Protein AF-A0A1S1BIK6-F1 (afdb_monomer_lite)

Sequence (259 aa):
MHFGFWTRMLGKGNDELWRLCLQRAFPYARSRSEVGAAVEGIRNFRNRVAHHDSILDTDVPFECDRIFAVANYVDPAFEHFLKAVDRVESLYNRRPTEPADTLLVPGKKEWELYKKTSVYVCKSGRTFRPVRHLAFYVDRKIQTEIPAVKYRQDNITWNLNEARLLRKEAKDRNRPELRKIAQAIEELSQNGWCDGSGVEGRYQAFVLTSKDETQPLGAHRTLPSEIENTASGKGSGWVTKQRYLYLERLMQQGAAYLA

Radius of gyration: 19.69 Å; chains: 1; bounding box: 50×45×54 Å

Secondary structure (DSSP, 8-state):
--HHHHHHHTSTT-HHHHHHTGGGT-TT-S-HHHHHHHHHHHHHHHHHHHTT---TTS-HHHHHHHHHHHHHHH-HHHHHHHHHH--HHHHHTT-SSPPP-EEEEE-HHHHHHHHHHSEEEEETT-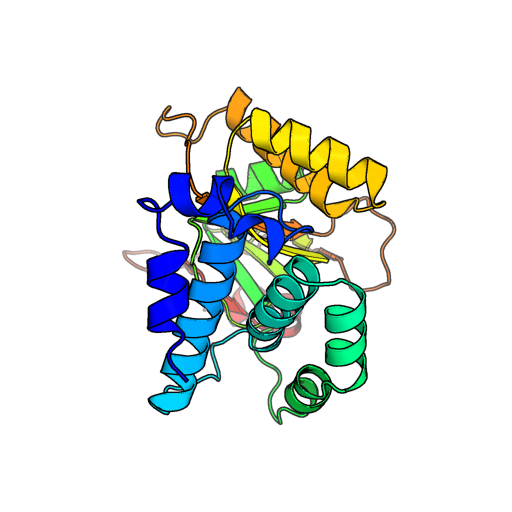-----SEEEEEETTEE-SEEEBEEEEEEEEE-SHHHHHHHHHHHHHTT-HHHHHHHHHHHHHHHH--TTS-TT-SEEEEEEE--TTS--STTSEEE-SS-EE----STT--S-SS-EEE-HHHHHHHGGGGT-

Structure (mmCIF, N/CA/C/O backbone):
data_AF-A0A1S1BIK6-F1
#
_entry.id   AF-A0A1S1BIK6-F1
#
loop_
_atom_site.group_PDB
_atom_site.id
_atom_site.type_symbol
_atom_site.label_atom_id
_atom_site.label_alt_id
_atom_site.label_comp_id
_atom_site.label_asym_id
_atom_site.label_entity_id
_atom_site.label_seq_id
_atom_site.pdbx_PDB_ins_code
_atom_site.Cartn_x
_atom_site.Cartn_y
_atom_site.Cartn_z
_atom_site.occupancy
_atom_site.B_iso_or_equiv
_atom_site.auth_seq_id
_atom_site.auth_comp_id
_atom_site.auth_asym_id
_atom_site.auth_atom_id
_atom_site.pdbx_PDB_model_num
ATOM 1 N N . MET A 1 1 ? 21.191 -19.371 -7.386 1.00 48.09 1 MET A N 1
ATOM 2 C CA . MET A 1 1 ? 21.474 -18.279 -8.343 1.00 48.09 1 MET A CA 1
ATOM 3 C C . MET A 1 1 ? 21.571 -16.954 -7.599 1.00 48.09 1 MET A C 1
ATOM 5 O O . MET A 1 1 ? 20.782 -16.711 -6.691 1.00 48.09 1 MET A O 1
ATOM 9 N N . HIS A 1 2 ? 22.588 -16.152 -7.909 1.00 64.38 2 HIS A N 1
ATOM 10 C CA . HIS A 1 2 ? 23.073 -15.060 -7.062 1.00 64.38 2 HIS A CA 1
ATOM 11 C C . HIS A 1 2 ? 22.260 -13.764 -7.267 1.00 64.38 2 HIS A C 1
ATOM 13 O O . HIS A 1 2 ? 22.740 -12.819 -7.881 1.00 64.38 2 HIS A O 1
ATOM 19 N N . PHE A 1 3 ? 21.036 -13.663 -6.729 1.00 72.56 3 PHE A N 1
ATOM 20 C CA . PHE A 1 3 ? 20.311 -12.373 -6.697 1.00 72.56 3 PHE A CA 1
ATOM 21 C C . PHE A 1 3 ? 21.155 -11.250 -6.062 1.00 72.56 3 PHE A C 1
ATOM 23 O O . PHE A 1 3 ? 21.042 -10.096 -6.456 1.00 72.56 3 PHE A O 1
ATOM 30 N N . GLY A 1 4 ? 22.081 -11.598 -5.159 1.00 77.31 4 GLY A N 1
ATOM 31 C CA . GLY A 1 4 ? 23.058 -10.667 -4.587 1.00 77.31 4 GLY A CA 1
ATOM 32 C C . GLY A 1 4 ? 24.058 -10.051 -5.581 1.00 77.31 4 GLY A C 1
ATOM 33 O O . GLY A 1 4 ? 24.715 -9.074 -5.234 1.00 77.31 4 GLY A O 1
ATOM 34 N N . PHE A 1 5 ? 24.211 -10.612 -6.787 1.00 85.12 5 PHE A N 1
ATOM 35 C CA . PHE A 1 5 ? 24.946 -9.970 -7.883 1.00 85.12 5 PHE A CA 1
ATOM 36 C C . PHE A 1 5 ? 24.112 -8.832 -8.480 1.00 85.12 5 PHE A C 1
ATOM 38 O O . PHE A 1 5 ? 24.560 -7.688 -8.513 1.00 85.12 5 PHE A O 1
ATOM 45 N N . TRP A 1 6 ? 22.868 -9.133 -8.863 1.00 84.12 6 TRP A N 1
ATOM 46 C CA . TRP A 1 6 ? 21.956 -8.172 -9.482 1.00 84.12 6 TRP A CA 1
ATOM 47 C C . TRP A 1 6 ? 21.604 -7.007 -8.559 1.00 84.12 6 TRP A C 1
ATOM 49 O O . TRP A 1 6 ? 21.594 -5.866 -9.008 1.00 84.12 6 TRP A O 1
ATOM 59 N N . THR A 1 7 ? 21.396 -7.251 -7.261 1.00 85.56 7 THR A N 1
ATOM 60 C CA . THR A 1 7 ? 21.127 -6.162 -6.305 1.00 85.56 7 THR A CA 1
ATOM 61 C C . THR A 1 7 ? 22.317 -5.223 -6.142 1.00 85.56 7 THR A C 1
ATOM 63 O O . THR A 1 7 ? 22.131 -4.013 -6.026 1.00 85.56 7 THR A O 1
ATOM 66 N N . ARG A 1 8 ? 23.549 -5.748 -6.198 1.00 86.50 8 ARG A N 1
ATOM 67 C CA . ARG A 1 8 ? 24.768 -4.928 -6.205 1.00 86.50 8 ARG A CA 1
ATOM 68 C C . ARG A 1 8 ? 24.885 -4.130 -7.497 1.00 86.50 8 ARG A C 1
ATOM 70 O O . ARG A 1 8 ? 25.093 -2.923 -7.443 1.00 86.50 8 ARG A O 1
ATOM 77 N N . MET A 1 9 ? 24.704 -4.786 -8.642 1.00 86.50 9 MET A N 1
ATOM 78 C CA . MET A 1 9 ? 24.799 -4.166 -9.965 1.00 86.50 9 MET A CA 1
ATOM 79 C C . MET A 1 9 ? 23.757 -3.053 -10.154 1.00 86.50 9 MET A C 1
ATOM 81 O O . MET A 1 9 ? 24.079 -2.000 -10.688 1.00 86.50 9 MET A O 1
ATOM 85 N N . LEU A 1 10 ? 22.543 -3.228 -9.631 1.00 88.12 10 LEU A N 1
ATOM 86 C CA . LEU A 1 10 ? 21.467 -2.231 -9.663 1.00 88.12 10 LEU A CA 1
ATOM 87 C C . LEU A 1 10 ? 21.502 -1.255 -8.473 1.00 88.12 10 LEU A C 1
ATOM 89 O O . LEU A 1 10 ? 20.557 -0.486 -8.284 1.00 88.12 10 LEU A O 1
ATOM 93 N N . GLY A 1 11 ? 22.560 -1.270 -7.660 1.00 84.12 11 GLY A N 1
ATOM 94 C CA . GLY A 1 11 ? 22.733 -0.385 -6.509 1.00 84.12 11 GLY A CA 1
ATOM 95 C C . GLY A 1 11 ? 22.947 1.087 -6.886 1.00 84.12 11 GLY A C 1
ATOM 96 O O . GLY A 1 11 ? 23.215 1.424 -8.036 1.00 84.12 11 GLY A O 1
ATOM 97 N N . LYS A 1 12 ? 22.845 1.984 -5.893 1.00 78.00 12 LYS A N 1
ATOM 98 C CA . LYS A 1 12 ? 22.918 3.449 -6.083 1.00 78.00 12 LYS A CA 1
ATOM 99 C C . LYS A 1 12 ? 24.208 3.951 -6.751 1.00 78.00 12 LYS A C 1
ATOM 101 O O . LYS A 1 12 ? 24.168 4.990 -7.385 1.00 78.00 12 LYS A O 1
ATOM 106 N N . GLY A 1 13 ? 25.322 3.228 -6.627 1.00 80.56 13 GLY A N 1
ATOM 107 C CA . GLY A 1 13 ? 26.615 3.629 -7.201 1.00 80.56 13 GLY A CA 1
ATOM 108 C C . GLY A 1 13 ? 26.799 3.312 -8.688 1.00 80.56 13 GLY A C 1
ATOM 109 O O . GLY A 1 13 ? 27.813 3.689 -9.256 1.00 80.56 13 GLY A O 1
ATOM 110 N N . ASN A 1 14 ? 25.843 2.629 -9.324 1.00 87.06 14 ASN A N 1
ATOM 111 C CA . ASN A 1 14 ? 25.986 2.115 -10.689 1.00 87.06 14 ASN A CA 1
ATOM 112 C C . ASN A 1 14 ? 25.096 2.855 -11.702 1.00 87.06 14 ASN A C 1
ATOM 114 O O . ASN A 1 14 ? 24.642 2.268 -12.685 1.00 87.06 14 ASN A O 1
ATOM 118 N N . ASP A 1 15 ? 24.824 4.144 -11.474 1.00 86.25 15 ASP A N 1
ATOM 119 C CA . ASP A 1 15 ? 24.037 4.973 -12.401 1.00 86.25 15 ASP A CA 1
ATOM 120 C C . ASP A 1 15 ? 24.726 5.116 -13.769 1.00 86.25 15 ASP A C 1
ATOM 122 O O . ASP A 1 15 ? 24.066 5.125 -14.809 1.00 86.25 15 ASP A O 1
ATOM 126 N N . GLU A 1 16 ? 26.061 5.151 -13.791 1.00 89.62 16 GLU A N 1
ATOM 127 C CA . GLU A 1 16 ? 26.826 5.151 -15.037 1.00 89.62 16 GLU A CA 1
ATOM 128 C C . GLU A 1 16 ? 26.628 3.846 -15.817 1.00 89.62 16 GLU A C 1
ATOM 130 O O . GLU A 1 16 ? 26.281 3.879 -16.996 1.00 89.62 16 GLU A O 1
ATOM 135 N N . LEU A 1 17 ? 26.753 2.697 -15.146 1.00 89.56 17 LEU A N 1
ATOM 136 C CA . LEU A 1 17 ? 26.530 1.384 -15.753 1.00 89.56 17 LEU A CA 1
ATOM 137 C C . LEU A 1 17 ? 25.087 1.238 -16.264 1.00 89.56 17 LEU A C 1
ATOM 139 O O . LEU A 1 17 ? 24.854 0.669 -17.333 1.00 89.56 17 LEU A O 1
ATOM 143 N N . TRP A 1 18 ? 24.117 1.811 -15.541 1.00 91.62 18 TRP A N 1
ATOM 144 C CA . TRP A 1 18 ? 22.734 1.902 -16.000 1.00 91.62 18 TRP A CA 1
ATOM 145 C C . TRP A 1 18 ? 22.612 2.650 -17.323 1.00 91.62 18 TRP A C 1
ATOM 147 O O . TRP A 1 18 ? 22.064 2.104 -18.282 1.00 91.62 18 TRP A O 1
ATOM 157 N N . ARG A 1 19 ? 23.164 3.866 -17.389 1.00 88.94 19 ARG A N 1
ATOM 158 C CA . ARG A 1 19 ? 23.126 4.719 -18.582 1.00 88.94 19 ARG A CA 1
ATOM 159 C C . ARG A 1 19 ? 23.854 4.084 -19.770 1.00 88.94 19 ARG A C 1
ATOM 161 O O . ARG A 1 19 ? 23.384 4.193 -20.900 1.00 88.94 19 ARG A O 1
ATOM 168 N N . LEU A 1 20 ? 24.989 3.432 -19.526 1.00 91.81 20 LEU A N 1
ATOM 169 C CA . LEU A 1 20 ? 25.821 2.861 -20.584 1.00 91.81 20 LEU A CA 1
ATOM 170 C C . LEU A 1 20 ? 25.218 1.586 -21.182 1.00 91.81 20 LEU A C 1
ATOM 172 O O . LEU A 1 20 ? 25.204 1.441 -22.406 1.00 91.81 20 LEU A O 1
ATOM 176 N N . CYS A 1 21 ? 24.718 0.662 -20.353 1.00 90.81 21 CYS A N 1
ATOM 177 C CA . CYS A 1 21 ? 24.276 -0.640 -20.855 1.00 90.81 21 CYS A CA 1
ATOM 178 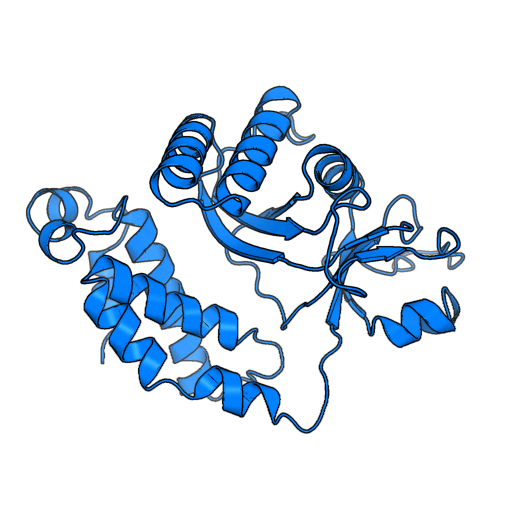C C . CYS A 1 21 ? 23.079 -1.270 -20.135 1.00 90.81 21 CYS A C 1
ATOM 180 O O . CYS A 1 21 ? 22.254 -1.862 -20.829 1.00 90.81 21 CYS A O 1
ATOM 182 N N . LEU A 1 22 ? 22.918 -1.156 -18.807 1.00 90.00 22 LEU A N 1
ATOM 183 C CA . LEU A 1 22 ? 21.869 -1.941 -18.122 1.00 90.00 22 LEU A CA 1
ATOM 184 C C . LEU A 1 22 ? 20.457 -1.511 -18.498 1.00 90.00 22 LEU A C 1
ATOM 186 O O . LEU A 1 22 ? 19.576 -2.362 -18.546 1.00 90.00 22 LEU A O 1
ATOM 190 N N . GLN A 1 23 ? 20.236 -0.235 -18.827 1.00 92.69 23 GLN A N 1
ATOM 191 C CA . GLN A 1 23 ? 18.927 0.217 -19.305 1.00 92.69 23 GLN A CA 1
ATOM 192 C C . GLN A 1 23 ? 18.458 -0.547 -20.556 1.00 92.69 23 GLN A C 1
ATOM 194 O O . GLN A 1 23 ? 17.261 -0.693 -20.768 1.00 92.69 23 GLN A O 1
ATOM 199 N N . ARG A 1 24 ? 19.385 -1.094 -21.362 1.00 93.25 24 ARG A N 1
ATOM 200 C CA . ARG A 1 24 ? 19.051 -1.910 -22.543 1.00 93.25 24 ARG A CA 1
ATOM 201 C C . ARG A 1 24 ? 18.504 -3.288 -22.174 1.00 93.25 24 ARG A C 1
ATOM 203 O O . ARG A 1 24 ? 17.776 -3.866 -22.966 1.00 93.25 24 ARG A O 1
ATOM 210 N N . ALA A 1 25 ? 18.860 -3.806 -20.998 1.00 92.00 25 ALA A N 1
ATOM 211 C CA . ALA A 1 25 ? 18.316 -5.057 -20.470 1.00 92.00 25 ALA A CA 1
ATOM 212 C C . ALA A 1 25 ? 16.950 -4.859 -19.790 1.00 92.00 25 ALA A C 1
ATOM 214 O O . ALA A 1 25 ? 16.231 -5.831 -19.582 1.00 92.00 25 ALA A O 1
ATOM 215 N N . PHE A 1 26 ? 16.598 -3.613 -19.453 1.00 94.31 26 PHE A N 1
ATOM 216 C CA . PHE A 1 26 ? 15.330 -3.249 -18.824 1.00 94.31 26 PHE A CA 1
ATOM 217 C C . PHE A 1 26 ? 14.637 -2.096 -19.575 1.00 94.31 26 PHE A C 1
ATOM 219 O O . PHE A 1 26 ? 14.393 -1.041 -18.980 1.00 94.31 26 PHE A O 1
ATOM 226 N N . PRO A 1 27 ? 14.343 -2.252 -20.881 1.00 93.25 27 PRO A N 1
ATOM 227 C CA . PRO A 1 27 ? 13.859 -1.157 -21.722 1.00 93.25 27 PRO A CA 1
ATOM 228 C C . PRO A 1 27 ? 12.486 -0.613 -21.298 1.00 93.25 27 PRO A C 1
ATOM 230 O O . PRO A 1 27 ? 12.130 0.502 -21.676 1.00 93.25 27 PRO A O 1
ATOM 233 N N . TYR A 1 28 ? 11.728 -1.369 -20.500 1.00 91.69 28 TYR A N 1
ATOM 234 C CA . TYR A 1 28 ? 10.399 -0.980 -20.024 1.00 91.69 28 TYR A CA 1
ATOM 235 C C . TYR A 1 28 ? 10.395 -0.423 -18.592 1.00 91.69 28 TYR A C 1
ATOM 237 O O . TYR A 1 28 ? 9.342 -0.009 -18.103 1.00 91.69 28 TYR A O 1
ATOM 245 N N . ALA A 1 29 ? 11.549 -0.382 -17.916 1.00 90.31 29 ALA A N 1
ATOM 246 C CA . ALA A 1 29 ? 11.682 0.255 -16.609 1.00 90.31 29 ALA A CA 1
ATOM 247 C C . ALA A 1 29 ? 11.856 1.775 -16.731 1.00 90.31 29 ALA A C 1
ATOM 249 O O . ALA A 1 29 ? 12.542 2.273 -17.623 1.00 90.31 29 ALA A O 1
ATOM 250 N N . ARG A 1 30 ? 11.315 2.530 -15.769 1.00 85.00 30 ARG A N 1
ATOM 251 C CA . ARG A 1 30 ? 11.452 3.996 -15.722 1.00 85.00 30 ARG A CA 1
ATOM 252 C C . ARG A 1 30 ? 12.814 4.425 -15.184 1.00 85.00 30 ARG A C 1
ATOM 254 O O . ARG A 1 30 ? 13.312 5.492 -15.530 1.00 85.00 30 ARG A O 1
ATOM 261 N N . SER A 1 31 ? 13.409 3.629 -14.293 1.00 86.31 31 SER A N 1
ATOM 262 C CA . SER A 1 31 ? 14.702 3.952 -13.678 1.00 86.31 31 SER A CA 1
ATOM 263 C C . SER A 1 31 ? 15.415 2.733 -13.094 1.00 86.31 31 SER A C 1
ATOM 265 O O . SER A 1 31 ? 14.780 1.759 -12.688 1.00 86.31 31 SER A O 1
ATOM 267 N N . ARG A 1 32 ? 16.739 2.840 -12.902 1.00 90.75 32 ARG A N 1
ATOM 268 C CA . ARG A 1 32 ? 17.527 1.844 -12.153 1.00 90.75 32 ARG A CA 1
ATOM 269 C C . ARG A 1 32 ? 16.946 1.577 -10.768 1.00 90.75 32 ARG A C 1
ATOM 271 O O . ARG A 1 32 ? 16.899 0.436 -10.322 1.00 90.75 32 ARG A O 1
ATOM 278 N N . SER A 1 33 ? 16.540 2.634 -10.062 1.00 85.19 33 SER A N 1
ATOM 279 C CA . SER A 1 33 ? 16.065 2.515 -8.682 1.00 85.19 33 SER A CA 1
ATOM 280 C C . SER A 1 33 ? 14.771 1.710 -8.575 1.00 85.19 33 SER A C 1
ATOM 282 O O . SER A 1 33 ? 14.543 1.093 -7.537 1.00 85.19 33 SER A O 1
ATOM 284 N N . GLU A 1 34 ? 13.935 1.731 -9.611 1.00 86.56 34 GLU A N 1
ATOM 285 C CA . GLU A 1 34 ? 12.712 0.932 -9.693 1.00 86.56 34 GLU A CA 1
ATOM 286 C C . GLU A 1 34 ? 13.045 -0.557 -9.842 1.00 86.56 34 GLU A C 1
ATOM 288 O O . GLU A 1 34 ? 12.615 -1.364 -9.015 1.00 86.56 34 GLU A O 1
ATOM 293 N N . VAL A 1 35 ? 13.902 -0.906 -10.809 1.00 91.56 35 VAL A N 1
ATOM 294 C CA . VAL A 1 35 ? 14.362 -2.291 -11.008 1.00 91.56 35 VAL A CA 1
ATOM 295 C C . VAL A 1 35 ? 15.093 -2.802 -9.768 1.00 91.56 35 VAL A C 1
ATOM 297 O O . VAL A 1 35 ? 14.792 -3.879 -9.260 1.00 91.56 35 VAL A O 1
ATOM 300 N N . GLY A 1 36 ? 16.022 -2.007 -9.231 1.00 90.50 36 GLY A N 1
ATOM 301 C CA . GLY A 1 36 ? 16.817 -2.369 -8.061 1.00 90.50 36 GLY A CA 1
ATOM 302 C C . GLY A 1 36 ? 15.961 -2.673 -6.834 1.00 90.50 36 GLY A C 1
ATOM 303 O O . GLY A 1 36 ? 16.225 -3.651 -6.141 1.00 90.50 36 GLY A O 1
ATOM 304 N N . ALA A 1 37 ? 14.904 -1.896 -6.587 1.00 87.81 37 ALA A N 1
ATOM 305 C CA . ALA A 1 37 ? 14.002 -2.144 -5.465 1.00 87.81 37 ALA A CA 1
ATOM 306 C C . ALA A 1 37 ? 13.139 -3.400 -5.647 1.00 87.81 37 ALA A C 1
ATOM 308 O O . ALA A 1 37 ? 12.916 -4.133 -4.681 1.00 87.81 37 ALA A O 1
ATOM 309 N N . ALA A 1 38 ? 12.682 -3.675 -6.872 1.00 90.44 38 ALA A N 1
ATOM 310 C CA . ALA A 1 38 ? 11.943 -4.898 -7.167 1.00 90.44 38 ALA A CA 1
ATOM 311 C C . ALA A 1 38 ? 12.835 -6.138 -6.979 1.00 90.44 38 ALA A C 1
ATOM 313 O O . ALA A 1 38 ? 12.468 -7.053 -6.242 1.00 90.44 38 ALA A O 1
ATOM 314 N N . VAL A 1 39 ? 14.049 -6.124 -7.543 1.00 92.38 39 VAL A N 1
ATOM 315 C CA . VAL A 1 39 ? 15.035 -7.212 -7.412 1.00 92.38 39 VAL A CA 1
ATOM 316 C C . VAL A 1 39 ? 15.462 -7.423 -5.956 1.00 92.38 39 VAL A C 1
ATOM 318 O O . VAL A 1 39 ? 15.601 -8.562 -5.512 1.00 92.38 39 VAL A O 1
ATOM 321 N N . GLU A 1 40 ? 15.634 -6.350 -5.186 1.00 90.00 40 GLU A N 1
ATOM 322 C CA . GLU A 1 40 ? 15.942 -6.429 -3.755 1.00 90.00 40 GLU A CA 1
ATOM 323 C C . GLU A 1 40 ? 14.785 -7.045 -2.948 1.00 90.00 40 GLU A C 1
ATOM 325 O O . GLU A 1 40 ? 15.021 -7.885 -2.077 1.00 90.00 40 GLU A O 1
ATOM 330 N N . GLY A 1 41 ? 13.534 -6.706 -3.280 1.00 88.88 41 GLY A N 1
ATOM 331 C CA . GLY A 1 41 ? 12.348 -7.368 -2.727 1.00 88.88 41 GLY A CA 1
ATOM 332 C C . GLY A 1 41 ? 12.342 -8.873 -2.995 1.00 88.88 41 GLY A C 1
ATOM 333 O O . GLY A 1 41 ? 12.256 -9.664 -2.057 1.00 88.88 41 GLY A O 1
ATOM 334 N N . ILE A 1 42 ? 12.559 -9.269 -4.255 1.00 92.19 42 ILE A N 1
ATOM 335 C CA . ILE A 1 42 ? 12.650 -10.681 -4.661 1.00 92.19 42 ILE A CA 1
ATOM 336 C C . ILE A 1 42 ? 13.772 -11.395 -3.902 1.00 92.19 42 ILE A C 1
ATOM 338 O O . ILE A 1 42 ? 13.573 -12.506 -3.409 1.00 92.19 42 ILE A O 1
ATOM 342 N N . ARG A 1 43 ? 14.947 -10.764 -3.758 1.00 91.62 43 ARG A N 1
ATOM 343 C CA . ARG A 1 43 ? 16.071 -11.320 -2.991 1.00 91.62 43 ARG A CA 1
ATOM 344 C C . ARG A 1 43 ? 15.667 -11.591 -1.541 1.00 91.62 43 ARG A C 1
ATOM 346 O O . ARG A 1 43 ? 15.961 -12.671 -1.031 1.00 91.62 43 ARG A O 1
ATOM 353 N N . ASN A 1 44 ? 15.013 -10.633 -0.887 1.00 89.38 44 ASN A N 1
ATOM 354 C CA . ASN A 1 44 ? 14.578 -10.766 0.502 1.00 89.38 44 ASN A CA 1
ATOM 355 C C . ASN A 1 44 ? 13.513 -11.857 0.657 1.00 89.38 44 ASN A C 1
ATOM 357 O O . ASN A 1 44 ? 13.645 -12.709 1.535 1.00 89.38 44 ASN A O 1
ATOM 361 N N . PHE A 1 45 ? 12.517 -11.899 -0.231 1.00 90.69 45 PHE A N 1
ATOM 362 C CA . PHE A 1 45 ? 11.494 -12.943 -0.224 1.00 90.69 45 PHE A CA 1
ATOM 363 C C . PHE A 1 45 ? 12.094 -14.339 -0.445 1.00 90.69 45 PHE A C 1
ATOM 365 O O . PHE A 1 45 ? 11.888 -15.241 0.367 1.00 90.69 45 PHE A O 1
ATOM 372 N N . ARG A 1 46 ? 12.930 -14.504 -1.478 1.00 91.69 46 ARG A N 1
ATOM 373 C CA . ARG A 1 46 ? 13.642 -15.760 -1.755 1.00 91.69 46 ARG A CA 1
ATOM 374 C C . ARG A 1 46 ? 14.500 -16.197 -0.575 1.00 91.69 46 ARG A C 1
ATOM 376 O O . ARG A 1 46 ? 14.567 -17.389 -0.291 1.00 91.69 46 ARG A O 1
ATOM 383 N N . ASN A 1 47 ? 15.192 -15.267 0.084 1.00 90.56 47 ASN A N 1
ATOM 384 C CA . ASN A 1 47 ? 16.026 -15.592 1.237 1.00 90.56 47 ASN A CA 1
ATOM 385 C C . ASN A 1 47 ? 15.192 -16.128 2.400 1.00 90.56 47 ASN A C 1
ATOM 387 O O . ASN A 1 47 ? 15.580 -17.140 2.967 1.00 90.56 47 ASN A O 1
ATOM 391 N N . ARG A 1 48 ? 14.026 -15.540 2.689 1.00 90.19 48 ARG A N 1
ATOM 392 C CA . ARG A 1 48 ? 13.104 -16.078 3.704 1.00 90.19 48 ARG A CA 1
ATOM 393 C C . ARG A 1 48 ? 12.689 -17.514 3.393 1.00 90.19 48 ARG A C 1
ATOM 395 O O . ARG A 1 48 ? 12.762 -18.375 4.260 1.00 90.19 48 ARG A O 1
ATOM 402 N N . VAL A 1 49 ? 12.335 -17.793 2.135 1.00 89.50 49 VAL A N 1
ATOM 403 C CA . VAL A 1 49 ? 11.999 -19.158 1.689 1.00 89.50 49 VAL A CA 1
ATOM 404 C C . VAL A 1 49 ? 13.188 -20.110 1.868 1.00 89.50 49 VAL A C 1
ATOM 406 O O . VAL A 1 49 ? 13.020 -21.206 2.390 1.00 89.50 49 VAL A O 1
ATOM 409 N N . ALA A 1 50 ? 14.393 -19.688 1.473 1.00 87.75 50 ALA A N 1
ATOM 410 C CA . ALA A 1 50 ? 15.608 -20.497 1.584 1.00 87.75 50 ALA A CA 1
ATOM 411 C C . ALA A 1 50 ? 16.050 -20.744 3.037 1.00 87.75 50 ALA A C 1
ATOM 413 O O . ALA A 1 50 ? 16.659 -21.770 3.317 1.00 87.75 50 ALA A O 1
ATOM 414 N N . HIS A 1 51 ? 15.751 -19.818 3.948 1.00 89.81 51 HIS A N 1
ATOM 415 C CA . HIS A 1 51 ? 16.002 -19.968 5.382 1.00 89.81 51 HIS A CA 1
ATOM 416 C C . HIS A 1 51 ? 14.886 -20.728 6.115 1.00 89.81 51 HIS A C 1
ATOM 418 O O . HIS A 1 51 ? 14.978 -20.900 7.325 1.00 89.81 51 HIS A O 1
ATOM 424 N N . HIS A 1 52 ? 13.863 -21.214 5.399 1.00 85.62 52 HIS A N 1
ATOM 425 C CA . HIS A 1 52 ? 12.677 -21.852 5.980 1.00 85.62 52 HIS A CA 1
ATOM 426 C C . HIS A 1 52 ? 11.941 -20.962 6.997 1.00 85.62 52 HIS A C 1
ATOM 428 O O . HIS A 1 52 ? 11.285 -21.459 7.913 1.00 85.62 52 HIS A O 1
ATOM 434 N N . ASP A 1 53 ? 12.009 -19.641 6.816 1.00 85.75 53 ASP A N 1
ATOM 435 C CA . ASP A 1 53 ? 11.248 -18.702 7.632 1.00 85.75 53 ASP A CA 1
ATOM 436 C C . ASP A 1 53 ? 9.743 -18.879 7.396 1.00 85.75 53 ASP A C 1
ATOM 438 O O . ASP A 1 53 ? 9.286 -19.206 6.295 1.00 85.75 53 ASP A O 1
ATOM 442 N N . SER A 1 54 ? 8.938 -18.569 8.415 1.00 84.12 54 SER A N 1
ATOM 443 C CA . SER A 1 54 ? 7.482 -18.565 8.262 1.00 84.12 54 SER A CA 1
ATOM 444 C C . SER A 1 54 ? 7.035 -17.543 7.207 1.00 84.12 54 SER A C 1
ATOM 446 O O . SER A 1 54 ? 7.366 -16.353 7.273 1.00 84.12 54 SER A O 1
ATOM 448 N N . ILE A 1 55 ? 6.233 -18.012 6.246 1.00 85.12 55 ILE A N 1
ATOM 449 C CA . ILE A 1 55 ? 5.582 -17.205 5.198 1.00 85.12 55 ILE A CA 1
ATOM 450 C C . ILE A 1 55 ? 4.077 -17.017 5.441 1.00 85.12 55 ILE A C 1
ATOM 452 O O . ILE A 1 55 ? 3.358 -16.539 4.559 1.00 85.12 55 ILE A O 1
ATOM 456 N N . LEU A 1 56 ? 3.580 -17.409 6.618 1.00 81.25 56 LEU A N 1
ATOM 457 C CA . LEU A 1 56 ? 2.168 -17.241 6.978 1.00 81.25 56 LEU A CA 1
ATOM 458 C C . LEU A 1 56 ? 1.788 -15.760 7.026 1.00 81.25 56 LEU A C 1
ATOM 460 O O . LEU A 1 56 ? 0.742 -15.379 6.508 1.00 81.25 56 LEU A O 1
ATOM 464 N N . ASP A 1 57 ? 2.705 -14.935 7.532 1.00 79.00 57 ASP A N 1
ATOM 465 C CA . ASP A 1 57 ? 2.516 -13.494 7.692 1.00 79.00 57 ASP A CA 1
ATOM 466 C C . ASP A 1 57 ? 2.982 -12.665 6.484 1.00 79.00 57 ASP A C 1
ATOM 468 O O . ASP A 1 57 ? 3.102 -11.441 6.562 1.00 79.00 57 ASP A O 1
ATOM 472 N N . THR A 1 58 ? 3.262 -13.329 5.364 1.00 86.19 58 THR A N 1
ATOM 473 C CA . THR A 1 58 ? 3.697 -12.692 4.121 1.00 86.19 58 THR A CA 1
ATOM 474 C C . THR A 1 58 ? 2.554 -12.661 3.124 1.00 86.19 58 THR A C 1
ATOM 476 O O . THR A 1 58 ? 1.929 -13.687 2.836 1.00 86.19 58 THR A O 1
ATOM 479 N N . ASP A 1 59 ? 2.336 -11.491 2.542 1.00 88.06 59 ASP A N 1
ATOM 480 C CA . ASP A 1 59 ? 1.555 -11.327 1.322 1.00 88.06 59 ASP A CA 1
ATOM 481 C C . ASP A 1 59 ? 2.322 -11.910 0.121 1.00 88.06 59 ASP A C 1
ATOM 483 O O . ASP A 1 59 ? 3.027 -11.210 -0.599 1.00 88.06 59 ASP A O 1
ATOM 487 N N . VAL A 1 60 ? 2.271 -13.239 -0.025 1.00 90.00 60 VAL A N 1
ATOM 488 C CA . VAL A 1 60 ? 2.978 -13.967 -1.092 1.00 90.00 60 VAL A CA 1
ATOM 489 C C . VAL A 1 60 ? 2.525 -13.529 -2.489 1.00 90.00 60 VAL A C 1
ATOM 491 O O . VAL A 1 60 ? 3.416 -13.328 -3.310 1.00 90.00 60 VAL A O 1
ATOM 494 N N . PRO A 1 61 ? 1.218 -13.334 -2.779 1.00 88.88 61 PRO A N 1
ATOM 495 C CA . PRO A 1 61 ? 0.793 -12.788 -4.068 1.00 88.88 61 PRO A CA 1
ATOM 496 C C . PRO A 1 61 ? 1.497 -11.468 -4.404 1.00 88.88 61 PRO A C 1
ATOM 498 O O . PRO A 1 61 ? 2.086 -11.343 -5.473 1.00 88.88 61 PRO A O 1
ATOM 501 N N . PHE A 1 62 ? 1.570 -10.538 -3.446 1.00 89.44 62 PHE A N 1
ATOM 502 C CA . PHE A 1 62 ? 2.279 -9.272 -3.637 1.00 89.44 62 PHE A CA 1
ATOM 503 C C . PHE A 1 62 ? 3.793 -9.437 -3.877 1.00 89.44 62 PHE A C 1
ATOM 505 O O . PHE A 1 62 ? 4.391 -8.683 -4.646 1.00 89.44 62 PHE A O 1
ATOM 512 N N . GLU A 1 63 ? 4.449 -10.411 -3.239 1.00 91.06 63 GLU A N 1
ATOM 513 C CA . GLU A 1 63 ? 5.863 -10.705 -3.521 1.00 91.06 63 GLU A CA 1
ATOM 514 C C . GLU A 1 63 ? 6.058 -11.343 -4.909 1.00 91.06 63 GLU A C 1
ATOM 516 O O . GLU A 1 63 ? 7.048 -11.057 -5.587 1.00 91.06 63 GLU A O 1
ATOM 521 N N . CYS A 1 64 ? 5.105 -12.156 -5.373 1.00 91.38 64 CYS A N 1
ATOM 522 C CA . CYS A 1 64 ? 5.088 -12.702 -6.731 1.00 91.38 64 CYS A CA 1
ATOM 523 C C . CYS A 1 64 ? 4.859 -11.619 -7.792 1.00 91.38 64 CYS A C 1
ATOM 525 O O . CYS A 1 64 ? 5.540 -11.633 -8.819 1.00 91.38 64 CYS A O 1
ATOM 527 N N . ASP A 1 65 ? 4.022 -10.618 -7.515 1.00 90.62 65 ASP A N 1
ATOM 528 C CA . ASP A 1 65 ? 3.842 -9.459 -8.397 1.00 90.62 65 ASP A CA 1
ATOM 529 C C . ASP A 1 65 ? 5.154 -8.712 -8.665 1.00 90.62 65 ASP A C 1
ATOM 531 O O . ASP A 1 65 ? 5.359 -8.191 -9.762 1.00 90.62 65 ASP A O 1
ATOM 535 N N . ARG A 1 66 ? 6.104 -8.709 -7.717 1.00 91.69 66 ARG A N 1
ATOM 536 C CA . ARG A 1 66 ? 7.442 -8.133 -7.953 1.00 91.69 66 ARG A CA 1
ATOM 537 C C . ARG A 1 66 ? 8.223 -8.906 -9.013 1.00 91.69 66 ARG A C 1
ATOM 539 O O . ARG A 1 66 ? 8.974 -8.293 -9.769 1.00 91.69 66 ARG A O 1
ATOM 546 N N . ILE A 1 67 ? 8.061 -10.229 -9.077 1.00 93.88 67 ILE A N 1
ATOM 547 C CA . ILE A 1 67 ? 8.699 -11.078 -10.093 1.00 93.88 67 ILE A CA 1
ATOM 548 C C . ILE A 1 67 ? 8.125 -10.739 -11.468 1.00 93.88 67 ILE A C 1
ATOM 550 O O . ILE A 1 67 ? 8.890 -10.503 -12.404 1.00 93.88 67 ILE A O 1
ATOM 554 N N . PHE A 1 68 ? 6.798 -10.636 -11.567 1.00 94.56 68 PHE A N 1
ATOM 555 C CA . PHE A 1 68 ? 6.124 -10.212 -12.794 1.00 94.56 68 PHE A CA 1
ATOM 556 C C . PHE A 1 68 ? 6.538 -8.798 -13.212 1.00 94.56 68 PHE A C 1
ATOM 558 O O . PHE A 1 68 ? 6.824 -8.573 -14.383 1.00 94.56 68 PHE A O 1
ATOM 565 N N . ALA A 1 69 ? 6.687 -7.868 -12.265 1.00 92.69 69 ALA A N 1
ATOM 566 C CA . ALA A 1 69 ? 7.176 -6.523 -12.553 1.00 92.69 69 ALA A CA 1
ATOM 567 C C . ALA A 1 69 ? 8.605 -6.530 -13.125 1.00 92.69 69 ALA A C 1
ATOM 569 O O . ALA A 1 69 ? 8.870 -5.858 -14.117 1.00 92.69 69 ALA A O 1
ATOM 570 N N . VAL A 1 70 ? 9.526 -7.320 -12.557 1.00 94.56 70 VAL A N 1
ATOM 571 C CA . VAL A 1 70 ? 10.886 -7.448 -13.114 1.00 94.56 70 VAL A CA 1
ATOM 572 C C . VAL A 1 70 ? 10.865 -8.074 -14.508 1.00 94.56 70 VAL A C 1
ATOM 574 O O . VAL A 1 70 ? 11.610 -7.622 -15.374 1.00 94.56 70 VAL A O 1
ATOM 577 N N . ALA A 1 71 ? 10.003 -9.063 -14.749 1.00 95.69 71 ALA A N 1
ATOM 578 C CA . ALA A 1 71 ? 9.821 -9.627 -16.083 1.00 95.69 71 ALA A CA 1
ATOM 579 C C . ALA A 1 71 ? 9.286 -8.585 -17.075 1.00 95.69 71 ALA A C 1
ATOM 581 O O . ALA A 1 71 ? 9.834 -8.470 -18.165 1.00 95.69 71 ALA A O 1
ATOM 582 N N . ASN A 1 72 ? 8.308 -7.769 -16.669 1.00 94.88 72 ASN A N 1
ATOM 583 C CA . ASN A 1 72 ? 7.770 -6.675 -17.478 1.00 94.88 72 ASN A CA 1
ATOM 584 C C . ASN A 1 72 ? 8.848 -5.661 -17.860 1.00 94.88 72 ASN A C 1
ATOM 586 O O . ASN A 1 72 ? 8.889 -5.213 -19.000 1.00 94.88 72 ASN A O 1
ATOM 590 N N . TYR A 1 73 ? 9.742 -5.329 -16.922 1.00 94.81 73 TYR A N 1
ATOM 591 C CA . TYR A 1 73 ? 10.850 -4.412 -17.182 1.00 94.81 73 TYR A CA 1
ATOM 592 C C . TYR A 1 73 ? 11.777 -4.914 -18.291 1.00 94.81 73 TYR A C 1
ATOM 594 O O . TYR A 1 73 ? 12.319 -4.089 -19.027 1.00 94.81 73 TYR A O 1
ATOM 602 N N . VAL A 1 74 ? 11.947 -6.235 -18.406 1.00 95.25 74 VAL A N 1
ATOM 603 C CA . VAL A 1 74 ? 12.718 -6.882 -19.475 1.00 95.25 74 VAL A CA 1
ATOM 604 C C . VAL A 1 74 ? 11.905 -6.921 -20.770 1.00 95.25 74 VAL A C 1
ATOM 606 O O . VAL A 1 74 ? 12.365 -6.410 -21.788 1.00 95.25 74 VAL A O 1
ATOM 609 N N . ASP A 1 75 ? 10.706 -7.505 -20.723 1.00 95.31 75 ASP A N 1
ATOM 610 C CA . ASP A 1 75 ? 9.788 -7.646 -21.854 1.00 95.31 75 ASP A CA 1
ATOM 611 C C . ASP A 1 75 ? 8.345 -7.919 -21.354 1.00 95.31 75 ASP A C 1
ATOM 613 O O . ASP A 1 75 ? 8.117 -8.906 -20.643 1.00 95.31 75 ASP A O 1
ATOM 617 N N . PRO A 1 76 ? 7.333 -7.113 -21.734 1.00 95.06 76 PRO A N 1
ATOM 618 C CA . PRO A 1 76 ? 5.929 -7.370 -21.421 1.00 95.06 76 PRO A CA 1
ATOM 619 C C . PRO A 1 76 ? 5.427 -8.751 -21.864 1.00 95.06 76 PRO A C 1
ATOM 621 O O . PRO A 1 76 ? 4.584 -9.341 -21.184 1.00 95.06 76 PRO A O 1
ATOM 624 N N . ALA A 1 77 ? 5.943 -9.301 -22.969 1.00 96.31 77 ALA A N 1
ATOM 625 C CA . ALA A 1 77 ? 5.587 -10.647 -23.412 1.00 96.31 77 ALA A CA 1
ATOM 626 C C . ALA A 1 77 ? 6.065 -11.713 -22.412 1.00 96.31 77 ALA A C 1
ATOM 628 O O . ALA A 1 77 ? 5.380 -12.716 -22.196 1.00 96.31 77 ALA A O 1
ATOM 629 N N . PHE A 1 78 ? 7.201 -11.475 -21.749 1.00 95.56 78 PHE A N 1
ATOM 630 C CA . PHE A 1 78 ? 7.718 -12.379 -20.728 1.00 95.56 78 PHE A CA 1
ATOM 631 C C . PHE A 1 78 ? 6.874 -12.338 -19.451 1.00 95.56 78 PHE A C 1
ATOM 633 O O . PHE A 1 78 ? 6.551 -13.393 -18.906 1.00 95.56 78 PHE A O 1
ATOM 640 N N . GLU A 1 79 ? 6.443 -11.154 -19.005 1.00 96.06 79 GLU A N 1
ATOM 641 C CA . GLU A 1 79 ? 5.467 -11.041 -17.910 1.00 96.06 79 GLU A CA 1
ATOM 642 C C . GLU A 1 79 ? 4.181 -11.812 -18.230 1.00 96.06 79 GLU A C 1
ATOM 644 O O . GLU A 1 79 ? 3.704 -12.591 -17.401 1.00 96.06 79 GLU A O 1
ATOM 649 N N . HIS A 1 80 ? 3.632 -11.611 -19.432 1.00 95.19 80 HIS A N 1
ATOM 650 C CA . HIS A 1 80 ? 2.404 -12.269 -19.864 1.00 95.19 80 HIS A CA 1
ATOM 651 C C . HIS A 1 80 ? 2.543 -13.795 -19.839 1.00 95.19 80 HIS A C 1
ATOM 653 O O . HIS A 1 80 ? 1.687 -14.485 -19.285 1.00 95.19 80 HIS A O 1
ATOM 659 N N . PHE A 1 81 ? 3.654 -14.316 -20.367 1.00 96.50 81 PHE A N 1
ATOM 660 C CA . PHE A 1 81 ? 3.969 -15.739 -20.305 1.00 96.50 81 PHE A CA 1
ATOM 661 C C . PHE A 1 81 ? 4.060 -16.248 -18.861 1.00 96.50 81 PHE A C 1
ATOM 663 O O . PHE A 1 81 ? 3.431 -17.252 -18.533 1.00 96.50 81 PHE A O 1
ATOM 670 N N . LEU A 1 82 ? 4.799 -15.553 -17.985 1.00 95.50 82 LEU A N 1
ATOM 671 C CA . LEU A 1 82 ? 4.948 -15.963 -16.586 1.00 95.50 82 LEU A CA 1
ATOM 672 C C . LEU A 1 82 ? 3.606 -16.006 -15.856 1.00 95.50 82 LEU A C 1
ATOM 674 O O . LEU A 1 82 ? 3.344 -16.971 -15.145 1.00 95.50 82 LEU A O 1
ATOM 678 N N . LYS A 1 83 ? 2.743 -15.005 -16.058 1.00 94.31 83 LYS A N 1
ATOM 679 C CA . LYS A 1 83 ? 1.391 -14.989 -15.484 1.00 94.31 83 LYS A CA 1
ATOM 680 C C . LYS A 1 83 ? 0.521 -16.130 -16.012 1.00 94.31 83 LYS A C 1
ATOM 682 O O . LYS A 1 83 ? -0.243 -16.702 -15.245 1.00 94.31 83 LYS A O 1
ATOM 687 N N . ALA A 1 84 ? 0.651 -16.487 -17.290 1.00 94.50 84 ALA A N 1
ATOM 688 C CA . ALA A 1 84 ? -0.129 -17.567 -17.896 1.00 94.50 84 ALA A CA 1
ATOM 689 C C . ALA A 1 84 ? 0.221 -18.961 -17.342 1.00 94.50 84 ALA A C 1
ATOM 691 O O . ALA A 1 84 ? -0.633 -19.847 -17.334 1.00 94.50 84 ALA A O 1
ATOM 692 N N . VAL A 1 85 ? 1.461 -19.167 -16.886 1.00 94.94 85 VAL A N 1
ATOM 693 C CA . VAL A 1 85 ? 1.921 -20.452 -16.322 1.00 94.94 85 VAL A CA 1
ATOM 694 C C . VAL A 1 85 ? 1.984 -20.465 -14.793 1.00 94.94 85 VAL A C 1
ATOM 696 O O . VAL A 1 85 ? 2.220 -21.522 -14.198 1.00 94.94 85 VAL A O 1
ATOM 699 N N . ASP A 1 86 ? 1.800 -19.312 -14.146 1.00 93.50 86 ASP A N 1
ATOM 700 C CA . ASP A 1 86 ? 1.822 -19.208 -12.694 1.00 93.50 86 ASP A CA 1
ATOM 701 C C . ASP A 1 86 ? 0.635 -19.937 -12.053 1.00 93.50 86 ASP A C 1
ATOM 703 O O . ASP A 1 86 ? -0.471 -20.016 -12.586 1.00 93.50 86 ASP A O 1
ATOM 707 N N . ARG A 1 87 ? 0.878 -20.488 -10.863 1.00 92.88 87 ARG A N 1
ATOM 708 C CA . ARG A 1 87 ? -0.158 -21.122 -10.038 1.00 92.88 87 ARG A CA 1
ATOM 709 C C . ARG A 1 87 ? -0.166 -20.595 -8.611 1.00 92.88 87 ARG A C 1
ATOM 711 O O . ARG A 1 87 ? -0.974 -21.083 -7.818 1.00 92.88 87 ARG A O 1
ATOM 718 N N . VAL A 1 88 ? 0.716 -19.656 -8.257 1.00 90.12 88 VAL A N 1
ATOM 719 C CA . VAL A 1 88 ? 0.930 -19.251 -6.866 1.00 90.12 88 VAL A CA 1
ATOM 720 C C . VAL A 1 88 ? -0.350 -18.699 -6.265 1.00 90.12 88 VAL A C 1
ATOM 722 O O . VAL A 1 88 ? -0.744 -19.175 -5.206 1.00 90.12 88 VAL A O 1
ATOM 725 N N . GLU A 1 89 ? -1.041 -17.784 -6.944 1.00 84.94 89 GLU A N 1
ATOM 726 C CA . GLU A 1 89 ? -2.288 -17.208 -6.427 1.00 84.94 89 GLU A CA 1
ATOM 727 C C . GLU A 1 89 ? -3.366 -18.285 -6.212 1.00 84.94 89 GLU A C 1
ATOM 729 O O . GLU A 1 89 ? -3.954 -18.393 -5.133 1.00 84.94 89 GLU A O 1
ATOM 734 N N . SER A 1 90 ? -3.559 -19.167 -7.199 1.00 88.69 90 SER A N 1
ATOM 735 C CA . SER A 1 90 ? -4.546 -20.252 -7.118 1.00 88.69 90 SER A CA 1
ATOM 736 C C . SER A 1 90 ? -4.267 -21.239 -5.978 1.00 88.69 90 SER A C 1
ATOM 738 O O . SER A 1 90 ? -5.201 -21.758 -5.370 1.00 88.69 90 SER A O 1
ATOM 740 N N . LEU A 1 91 ? -2.992 -21.503 -5.675 1.00 90.06 91 LEU A N 1
ATOM 741 C CA . LEU A 1 91 ? -2.575 -22.360 -4.566 1.00 90.06 91 LEU A CA 1
ATOM 742 C C . LEU A 1 91 ? -2.677 -21.626 -3.231 1.00 90.06 91 LEU A C 1
ATOM 744 O O . LEU A 1 91 ? -3.092 -22.215 -2.236 1.00 90.06 91 LEU A O 1
ATOM 748 N N . TYR A 1 92 ? -2.335 -20.339 -3.213 1.00 86.06 92 TYR A N 1
ATOM 749 C CA . TYR A 1 92 ? -2.444 -19.486 -2.039 1.00 86.06 92 TYR A CA 1
ATOM 750 C C . TYR A 1 92 ? -3.886 -19.416 -1.532 1.00 86.06 92 TYR A C 1
ATOM 752 O O . TYR A 1 92 ? -4.126 -19.531 -0.331 1.00 86.06 92 TYR A O 1
ATOM 760 N N . ASN A 1 93 ? -4.847 -19.330 -2.451 1.00 83.94 93 ASN A N 1
ATOM 761 C CA . ASN A 1 93 ? -6.275 -19.292 -2.139 1.00 83.94 93 ASN A CA 1
ATOM 762 C C . ASN A 1 93 ? -6.835 -20.629 -1.616 1.00 83.94 93 ASN A C 1
ATOM 764 O O . ASN A 1 93 ? -7.946 -20.658 -1.103 1.00 83.94 93 ASN A O 1
ATOM 768 N N . ARG A 1 94 ? -6.076 -21.733 -1.690 1.00 87.88 94 ARG A N 1
ATOM 769 C CA . ARG A 1 94 ? -6.454 -23.035 -1.099 1.00 87.88 94 ARG A CA 1
ATOM 770 C C . ARG A 1 94 ? -6.014 -23.186 0.357 1.00 87.88 94 ARG A C 1
ATOM 772 O O . ARG A 1 94 ? -6.110 -24.281 0.910 1.00 87.88 94 ARG A O 1
ATOM 779 N N . ARG A 1 95 ? -5.466 -22.133 0.973 1.00 82.38 95 ARG A N 1
ATOM 780 C CA . ARG A 1 95 ? -5.060 -22.175 2.381 1.00 82.38 95 ARG A CA 1
ATOM 781 C C . ARG A 1 95 ? -6.261 -22.574 3.256 1.00 82.38 95 ARG A C 1
ATOM 783 O O . ARG A 1 95 ? -7.337 -22.013 3.087 1.00 82.38 95 ARG A O 1
ATOM 790 N N . PRO A 1 96 ? -6.079 -23.502 4.212 1.00 82.88 96 PRO A N 1
ATOM 791 C CA . PRO A 1 96 ? -7.179 -24.035 5.020 1.00 82.88 96 PRO A CA 1
ATOM 792 C C . PRO A 1 96 ? -7.764 -23.018 6.008 1.00 82.88 96 PRO A C 1
ATOM 794 O O . PRO A 1 96 ? -8.833 -23.244 6.563 1.00 82.88 96 PRO A O 1
ATOM 797 N N . THR A 1 97 ? -7.066 -21.908 6.247 1.00 77.56 97 THR A N 1
ATOM 798 C CA . THR A 1 97 ? -7.519 -20.824 7.118 1.00 77.56 97 THR A CA 1
ATOM 799 C C . THR A 1 97 ? -7.519 -19.518 6.349 1.00 77.56 97 THR A C 1
ATOM 801 O O . THR A 1 97 ? -6.485 -19.134 5.789 1.00 77.56 97 THR A O 1
ATOM 804 N N . GLU A 1 98 ? -8.636 -18.802 6.392 1.00 74.44 98 GLU A N 1
ATOM 805 C CA . GLU A 1 98 ? -8.678 -17.426 5.919 1.00 74.44 98 GLU A CA 1
ATOM 806 C C . GLU A 1 98 ? -7.867 -16.540 6.874 1.00 74.44 98 GLU A C 1
ATOM 808 O O . GLU A 1 98 ? -8.094 -16.570 8.088 1.00 74.44 98 GLU A O 1
ATOM 813 N N . PRO A 1 99 ? -6.880 -15.779 6.374 1.00 80.88 99 PRO A N 1
ATOM 814 C CA . PRO A 1 99 ? -6.171 -14.828 7.210 1.00 80.88 99 PRO A CA 1
ATOM 815 C C . PRO A 1 99 ? -7.110 -13.688 7.616 1.00 80.88 99 PRO A C 1
ATOM 817 O O . PRO A 1 99 ? -8.040 -13.340 6.893 1.00 80.88 99 PRO A O 1
ATOM 820 N N . ALA A 1 100 ? -6.815 -13.060 8.754 1.00 89.56 100 ALA A N 1
ATOM 821 C CA . ALA A 1 100 ? -7.406 -11.775 9.105 1.00 89.56 100 ALA A CA 1
ATOM 822 C C . ALA A 1 100 ? -7.193 -10.777 7.951 1.00 89.56 100 ALA A C 1
ATOM 824 O O . ALA A 1 100 ? -6.055 -10.490 7.573 1.00 89.56 100 ALA A O 1
ATOM 825 N N . ASP A 1 101 ? -8.295 -10.288 7.391 1.00 91.00 101 ASP A N 1
ATOM 826 C CA . ASP A 1 101 ? -8.356 -9.621 6.092 1.00 91.00 101 ASP A CA 1
ATOM 827 C C . ASP A 1 101 ? -8.355 -8.091 6.196 1.00 91.00 101 ASP A C 1
ATOM 829 O O . ASP A 1 101 ? -8.214 -7.399 5.187 1.00 91.00 101 ASP A O 1
ATOM 833 N N . THR A 1 102 ? -8.494 -7.559 7.410 1.00 95.25 102 THR A N 1
ATOM 834 C CA . THR A 1 102 ? -8.597 -6.126 7.674 1.00 95.25 102 THR A CA 1
ATOM 835 C C . THR A 1 102 ? -7.374 -5.623 8.431 1.00 95.25 102 THR A C 1
ATOM 837 O O . THR A 1 102 ? -7.059 -6.084 9.530 1.00 95.25 102 THR A O 1
ATOM 840 N N . LEU A 1 103 ? -6.685 -4.638 7.860 1.00 96.25 103 LEU A N 1
ATOM 841 C CA . LEU A 1 103 ? -5.554 -3.956 8.476 1.00 96.25 103 LEU A CA 1
ATOM 842 C C . LEU A 1 103 ? -6.027 -2.733 9.264 1.00 96.25 103 LEU A C 1
ATOM 844 O O . LEU A 1 103 ? -6.371 -1.709 8.681 1.00 96.25 103 LEU A O 1
ATOM 848 N N . LEU A 1 104 ? -5.966 -2.803 10.589 1.00 97.25 104 LEU A N 1
ATOM 849 C CA . LEU A 1 104 ? -6.154 -1.646 11.453 1.00 97.25 104 LEU A CA 1
ATOM 850 C C . LEU A 1 104 ? -4.857 -0.832 11.519 1.00 97.25 104 LEU A C 1
ATOM 852 O O . LEU A 1 104 ? -3.820 -1.345 11.958 1.00 97.25 104 LEU A O 1
ATOM 856 N N . VAL A 1 105 ? -4.919 0.437 11.121 1.00 96.12 105 VAL A N 1
ATOM 857 C CA . VAL A 1 105 ? -3.793 1.381 11.153 1.00 96.12 105 VAL A CA 1
ATOM 858 C C . VAL A 1 105 ? -4.102 2.565 12.072 1.00 96.12 105 VAL A C 1
ATOM 860 O O . VAL A 1 105 ? -5.224 3.072 12.054 1.00 96.12 105 VAL A O 1
ATOM 863 N N . PRO A 1 106 ? -3.141 3.018 12.896 1.00 94.38 106 PRO A N 1
ATOM 864 C CA . PRO A 1 106 ? -3.316 4.225 13.684 1.00 94.38 106 PRO A CA 1
ATOM 865 C C . PRO A 1 106 ? -3.044 5.466 12.836 1.00 94.38 106 PRO A C 1
ATOM 867 O O . PRO A 1 106 ? -2.180 5.438 11.959 1.00 94.38 106 PRO A O 1
ATOM 870 N N . GLY A 1 107 ? -3.692 6.571 13.199 1.00 91.56 107 GLY A N 1
ATOM 871 C CA . GLY A 1 107 ? -3.208 7.904 12.854 1.00 91.56 107 GLY A CA 1
ATOM 872 C C . GLY A 1 107 ? -4.252 8.809 12.210 1.00 91.56 107 GLY A C 1
ATOM 873 O O . GLY A 1 107 ? -4.920 8.467 11.234 1.00 91.56 107 GLY A O 1
ATOM 874 N N . LYS A 1 108 ? -4.380 10.012 12.781 1.00 91.88 108 LYS A N 1
ATOM 875 C CA . LYS A 1 108 ? -5.333 11.033 12.334 1.00 91.88 108 LYS A CA 1
ATOM 876 C C . LYS A 1 108 ? -5.049 11.500 10.908 1.00 91.88 108 LYS A C 1
ATOM 878 O O . LYS A 1 108 ? -5.971 11.709 10.137 1.00 91.88 108 LYS A O 1
ATOM 883 N N . LYS A 1 109 ? -3.780 11.641 10.533 1.00 88.56 109 LYS A N 1
ATOM 884 C CA . LYS A 1 109 ? -3.399 12.125 9.198 1.00 88.56 109 LYS A CA 1
ATOM 885 C C . LYS A 1 109 ? -3.686 11.107 8.115 1.00 88.56 109 LYS A C 1
ATOM 887 O O . LYS A 1 109 ? -4.093 11.476 7.027 1.00 88.56 109 LYS A O 1
ATOM 892 N N . GLU A 1 110 ? -3.423 9.842 8.411 1.00 91.88 110 GLU A N 1
ATOM 893 C CA . GLU A 1 110 ? -3.677 8.717 7.529 1.00 91.88 110 GLU A CA 1
ATOM 894 C C . GLU A 1 110 ? -5.174 8.653 7.215 1.00 91.88 110 GLU A C 1
ATOM 896 O O . GLU A 1 110 ? -5.551 8.488 6.057 1.00 91.88 110 GLU A O 1
ATOM 901 N N . TRP A 1 111 ? -6.012 8.889 8.228 1.00 95.12 111 TRP A N 1
ATOM 902 C CA . TRP A 1 111 ? -7.452 9.048 8.066 1.00 95.12 111 TRP A CA 1
ATOM 903 C C . TRP A 1 111 ? -7.838 10.276 7.227 1.00 95.12 111 TRP A C 1
ATOM 905 O O . TRP A 1 111 ? -8.615 10.149 6.282 1.00 95.12 111 TRP A O 1
ATOM 915 N N . GLU A 1 112 ? -7.280 11.457 7.512 1.00 93.12 112 GLU A N 1
ATOM 916 C CA . GLU A 1 112 ? -7.558 12.672 6.727 1.00 93.12 112 GLU A CA 1
ATOM 917 C C . GLU A 1 112 ? -7.129 12.537 5.257 1.00 93.12 112 GLU A C 1
ATOM 919 O O . GLU A 1 112 ? -7.871 12.920 4.352 1.00 93.12 112 GLU A O 1
ATOM 924 N N . LEU A 1 113 ? -5.957 11.951 5.001 1.00 92.94 113 LEU A N 1
ATOM 925 C CA . LEU A 1 113 ? -5.464 11.691 3.651 1.00 92.94 113 LEU A CA 1
ATOM 926 C C . LEU A 1 113 ? -6.394 10.733 2.907 1.00 92.94 113 LEU A C 1
ATOM 928 O O . LEU A 1 113 ? -6.746 10.995 1.754 1.00 92.94 113 LEU A O 1
ATOM 932 N N . TYR A 1 114 ? -6.818 9.652 3.568 1.00 95.50 114 TYR A N 1
ATOM 933 C CA . TYR A 1 114 ? -7.771 8.711 2.998 1.00 95.50 114 TYR A CA 1
ATOM 934 C C . TYR A 1 114 ? -9.088 9.402 2.630 1.00 95.50 114 TYR A C 1
ATOM 936 O O . TYR A 1 114 ? -9.547 9.244 1.500 1.00 95.50 114 TYR A O 1
ATOM 944 N N . LYS A 1 115 ? -9.657 10.228 3.517 1.00 94.25 115 LYS A N 1
ATOM 945 C CA . LYS A 1 115 ? -10.899 10.960 3.219 1.00 94.25 115 LYS A CA 1
ATOM 946 C C . LYS A 1 115 ? -10.783 11.838 1.971 1.00 94.25 115 LYS A C 1
ATOM 948 O O . LYS A 1 115 ? -11.730 11.921 1.199 1.00 94.25 115 LYS A O 1
ATOM 953 N N . LYS A 1 116 ? -9.628 12.472 1.751 1.00 93.00 116 LYS A N 1
ATOM 954 C CA . LYS A 1 116 ? -9.410 13.372 0.605 1.00 93.00 116 LYS A CA 1
ATOM 955 C C . LYS A 1 116 ? -9.063 12.651 -0.696 1.00 93.00 116 LYS A C 1
ATOM 957 O O . LYS A 1 116 ? -9.419 13.116 -1.776 1.00 93.00 116 LYS A O 1
ATOM 962 N N . THR A 1 117 ? -8.318 11.550 -0.610 1.00 94.25 117 THR A N 1
ATOM 963 C CA . THR A 1 117 ? -7.639 10.963 -1.781 1.00 94.25 117 THR A CA 1
ATOM 964 C C . THR A 1 117 ? -7.941 9.491 -2.002 1.00 94.25 117 THR A C 1
ATOM 966 O O . THR A 1 117 ? -7.609 8.962 -3.057 1.00 94.25 117 THR A O 1
ATOM 969 N N . SER A 1 118 ? -8.601 8.822 -1.056 1.00 95.69 118 SER A N 1
ATOM 970 C CA . SER A 1 118 ? -8.810 7.369 -1.059 1.00 95.69 118 SER A CA 1
ATOM 971 C C . SER A 1 118 ? -7.488 6.588 -1.067 1.00 95.69 118 SER A C 1
ATOM 973 O O . SER A 1 118 ? -7.394 5.523 -1.669 1.00 95.69 118 SER A O 1
ATOM 975 N N . VAL A 1 119 ? -6.440 7.125 -0.434 1.00 96.00 119 VAL A N 1
ATOM 976 C CA . VAL A 1 119 ? -5.115 6.496 -0.368 1.00 96.00 119 VAL A CA 1
ATOM 977 C C . VAL A 1 119 ? -4.649 6.414 1.082 1.00 96.00 119 VAL A C 1
ATOM 979 O O . VAL A 1 119 ? -4.747 7.381 1.835 1.00 96.00 119 VAL A O 1
ATOM 982 N N . TYR A 1 120 ? -4.094 5.263 1.455 1.00 95.69 120 TYR A N 1
ATOM 983 C CA . TYR A 1 120 ? -3.281 5.103 2.660 1.00 95.69 120 TYR A CA 1
ATOM 984 C C . TYR A 1 120 ? -1.801 5.019 2.282 1.00 95.69 120 TYR A C 1
ATOM 986 O O . TYR A 1 120 ? -1.445 4.373 1.295 1.00 95.69 120 TYR A O 1
ATOM 994 N N . VAL A 1 121 ? -0.928 5.642 3.077 1.00 93.00 121 VAL A N 1
ATOM 995 C CA . VAL A 1 121 ? 0.519 5.673 2.827 1.00 93.00 121 VAL A CA 1
ATOM 996 C C . VAL A 1 121 ? 1.305 5.295 4.072 1.00 93.00 121 VAL A C 1
ATOM 998 O O . VAL A 1 121 ? 0.940 5.631 5.197 1.00 93.00 121 VAL A O 1
ATOM 1001 N N . CYS A 1 122 ? 2.435 4.626 3.874 1.00 91.25 122 CYS A N 1
ATOM 1002 C CA . CYS A 1 122 ? 3.397 4.356 4.934 1.00 91.25 122 CYS A CA 1
ATOM 1003 C C . CYS A 1 122 ? 4.824 4.297 4.381 1.00 91.25 122 CYS A C 1
ATOM 1005 O O . CYS A 1 122 ? 5.020 4.215 3.171 1.00 91.25 122 CYS A O 1
ATOM 1007 N N . LYS A 1 123 ? 5.839 4.289 5.255 1.00 87.62 123 LYS A N 1
ATOM 1008 C CA . LYS A 1 123 ? 7.236 4.112 4.819 1.00 87.62 123 LYS A CA 1
ATOM 1009 C C . LYS A 1 123 ? 7.400 2.846 3.960 1.00 87.62 123 LYS A C 1
ATOM 1011 O O . LYS A 1 123 ? 6.808 1.808 4.275 1.00 87.62 123 LYS A O 1
ATOM 1016 N N . SER A 1 124 ? 8.200 2.962 2.897 1.00 85.62 124 SER A N 1
ATOM 1017 C CA . SER A 1 124 ? 8.548 1.861 1.986 1.00 85.62 124 SER A CA 1
ATOM 1018 C C . SER A 1 124 ? 9.182 0.685 2.737 1.00 85.62 124 SER A C 1
ATOM 1020 O O . SER A 1 124 ? 9.802 0.868 3.789 1.00 85.62 124 SER A O 1
ATOM 1022 N N . GLY A 1 125 ? 8.997 -0.528 2.215 1.00 78.81 125 GLY A N 1
ATOM 1023 C CA . GLY A 1 125 ? 9.579 -1.753 2.772 1.00 78.81 125 GLY A CA 1
ATOM 1024 C C . GLY A 1 125 ? 8.873 -2.307 4.015 1.00 78.81 125 GLY A C 1
ATOM 1025 O O . GLY A 1 125 ? 9.305 -3.321 4.564 1.00 78.81 125 GLY A O 1
ATOM 1026 N N . ARG A 1 126 ? 7.771 -1.692 4.471 1.00 84.81 126 ARG A N 1
ATOM 1027 C CA . ARG A 1 126 ? 6.891 -2.321 5.470 1.00 84.81 126 ARG A CA 1
ATOM 1028 C C . ARG A 1 126 ? 6.237 -3.565 4.872 1.00 84.81 126 ARG A C 1
ATOM 1030 O O . ARG A 1 126 ? 5.601 -3.494 3.821 1.00 84.81 126 ARG A O 1
ATOM 1037 N N . THR A 1 127 ? 6.352 -4.684 5.576 1.00 83.75 127 THR A N 1
ATOM 1038 C CA . THR A 1 127 ? 5.684 -5.933 5.217 1.00 83.75 127 THR A CA 1
ATOM 1039 C C . THR A 1 127 ? 4.272 -5.978 5.789 1.00 83.75 127 THR A C 1
ATOM 1041 O O . THR A 1 127 ? 3.989 -5.471 6.882 1.00 83.75 127 THR A O 1
ATOM 1044 N N . PHE A 1 128 ? 3.380 -6.604 5.031 1.00 88.56 128 PHE A N 1
ATOM 1045 C CA . PHE A 1 128 ? 2.001 -6.835 5.423 1.00 88.56 128 PHE A CA 1
ATOM 1046 C C . PHE A 1 128 ? 1.626 -8.288 5.112 1.00 88.56 128 PHE A C 1
ATOM 1048 O O . PHE A 1 128 ? 2.149 -8.865 4.157 1.00 88.56 128 PHE A O 1
ATOM 1055 N N . ARG A 1 129 ? 0.720 -8.854 5.917 1.00 88.31 129 ARG A N 1
ATOM 1056 C CA . ARG A 1 129 ? -0.106 -10.009 5.536 1.00 88.31 129 ARG A CA 1
ATOM 1057 C C . ARG A 1 129 ? -1.012 -9.620 4.355 1.00 88.31 129 ARG A C 1
ATOM 1059 O O . ARG A 1 129 ? -1.187 -8.417 4.138 1.00 88.31 129 ARG A O 1
ATOM 1066 N N . PRO A 1 130 ? -1.618 -10.579 3.635 1.00 84.75 130 PRO A N 1
ATOM 1067 C CA . PRO A 1 130 ? -2.664 -10.251 2.675 1.00 84.75 130 PRO A CA 1
ATOM 1068 C C . PRO A 1 130 ? -3.774 -9.490 3.380 1.00 84.75 130 PRO A C 1
ATOM 1070 O O . PRO A 1 130 ? -4.309 -9.946 4.391 1.00 84.75 130 PRO A O 1
ATOM 1073 N N . VAL A 1 131 ? -4.079 -8.313 2.857 1.00 89.62 131 VAL A N 1
ATOM 1074 C CA . VAL A 1 131 ? -5.078 -7.411 3.418 1.00 89.62 131 VAL A CA 1
ATOM 1075 C C . VAL A 1 131 ? -6.035 -7.034 2.309 1.00 89.62 131 VAL A C 1
ATOM 1077 O O . VAL A 1 131 ? -5.628 -6.564 1.249 1.00 89.62 131 VAL A O 1
ATOM 1080 N N . ARG A 1 132 ? -7.315 -7.280 2.558 1.00 92.19 132 ARG A N 1
ATOM 1081 C CA . ARG A 1 132 ? -8.406 -6.935 1.652 1.00 92.19 132 ARG A CA 1
ATOM 1082 C C . ARG A 1 132 ? -9.029 -5.610 2.036 1.00 92.19 132 ARG A C 1
ATOM 1084 O O . ARG A 1 132 ? -9.487 -4.914 1.146 1.00 92.19 132 ARG A O 1
ATOM 1091 N N . HIS A 1 133 ? -8.990 -5.253 3.318 1.00 95.69 133 HIS A N 1
ATOM 1092 C CA . HIS A 1 133 ? -9.582 -4.034 3.853 1.00 95.69 133 HIS A CA 1
ATOM 1093 C C . HIS A 1 133 ? -8.609 -3.274 4.754 1.00 95.69 133 HIS A C 1
ATOM 1095 O O . HIS A 1 133 ? -7.692 -3.859 5.339 1.00 95.69 133 HIS A O 1
ATOM 1101 N N . LEU A 1 134 ? -8.826 -1.969 4.897 1.00 97.12 134 LEU A N 1
ATOM 1102 C CA . LEU A 1 134 ? -8.190 -1.137 5.916 1.00 97.12 134 LEU A CA 1
ATOM 1103 C C . LEU A 1 134 ? -9.237 -0.600 6.890 1.00 97.12 134 LEU A C 1
ATOM 1105 O O . LEU A 1 134 ? -10.363 -0.315 6.508 1.00 97.12 134 LEU A O 1
ATOM 1109 N N . ALA A 1 135 ? -8.832 -0.419 8.140 1.00 97.50 135 ALA A N 1
ATOM 1110 C CA . ALA A 1 135 ? -9.587 0.275 9.172 1.00 97.50 135 ALA A CA 1
ATOM 1111 C C . ALA A 1 135 ? -8.688 1.335 9.816 1.00 97.50 135 ALA A C 1
ATOM 1113 O O . ALA A 1 135 ? -7.490 1.106 10.008 1.00 97.50 135 ALA A O 1
ATOM 1114 N N . PHE A 1 136 ? -9.252 2.484 10.182 1.00 97.75 136 PHE A N 1
ATOM 1115 C CA . PHE A 1 136 ? -8.492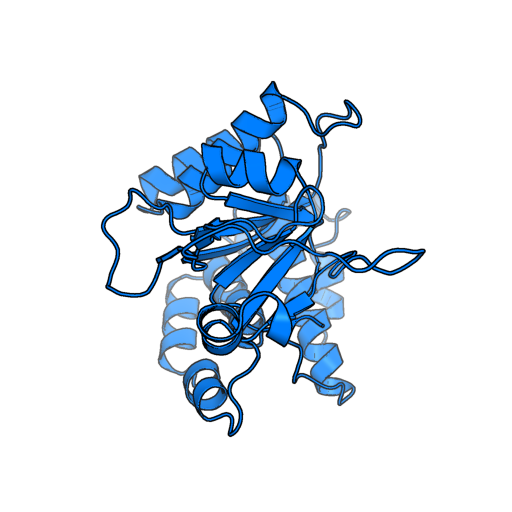 3.594 10.760 1.00 97.75 136 PHE A CA 1
ATOM 1116 C C . PHE A 1 136 ? -8.807 3.748 12.244 1.00 97.75 136 PHE A C 1
ATOM 1118 O O . PHE A 1 136 ? -9.969 3.856 12.625 1.00 97.75 136 PHE A O 1
ATOM 1125 N N . TYR A 1 137 ? -7.768 3.775 13.077 1.00 97.44 137 TYR A N 1
ATOM 1126 C CA . TYR A 1 137 ? -7.866 4.027 14.511 1.00 97.44 137 TYR A CA 1
ATOM 1127 C C . TYR A 1 137 ? -7.380 5.445 14.831 1.00 97.44 137 TYR A C 1
ATOM 1129 O O . TYR A 1 137 ? -6.183 5.744 14.747 1.00 97.44 137 TYR A O 1
ATOM 1137 N N . VAL A 1 138 ? -8.313 6.323 15.190 1.00 96.38 138 VAL A N 1
ATOM 1138 C CA . VAL A 1 138 ? -8.091 7.756 15.426 1.00 96.38 138 VAL A CA 1
ATOM 1139 C C . VAL A 1 138 ? -8.792 8.156 16.711 1.00 96.38 138 VAL A C 1
ATOM 1141 O O . VAL A 1 138 ? -9.915 7.730 16.943 1.00 96.38 138 VAL A O 1
ATOM 1144 N N . ASP A 1 139 ? -8.125 8.947 17.554 1.00 93.81 139 ASP A N 1
ATOM 1145 C CA . ASP A 1 139 ? -8.709 9.505 18.782 1.00 93.81 139 ASP A CA 1
ATOM 1146 C C . ASP A 1 139 ? -9.426 8.443 19.642 1.00 93.81 139 ASP A C 1
ATOM 1148 O O . ASP A 1 139 ? -10.517 8.646 20.161 1.00 93.81 139 ASP A O 1
ATOM 1152 N N . ARG A 1 140 ? -8.771 7.280 19.783 1.00 93.94 140 ARG A N 1
ATOM 1153 C CA . ARG A 1 140 ? -9.251 6.086 20.502 1.00 93.94 140 ARG A CA 1
ATOM 1154 C C . ARG A 1 140 ? -10.481 5.397 19.906 1.00 93.94 140 ARG A C 1
ATOM 1156 O O . ARG A 1 140 ? -11.111 4.584 20.577 1.00 93.94 140 ARG A O 1
ATOM 1163 N N . LYS A 1 141 ? -10.785 5.653 18.640 1.00 96.06 141 LYS A N 1
ATOM 1164 C CA . LYS A 1 141 ? -11.940 5.088 17.950 1.00 96.06 141 LYS A CA 1
ATOM 1165 C C . LYS A 1 141 ? -11.552 4.436 16.638 1.00 96.06 141 LYS A C 1
ATOM 1167 O O . LYS A 1 141 ? -10.711 4.958 15.908 1.00 96.06 141 LYS A O 1
ATOM 1172 N N . ILE A 1 142 ? -12.190 3.319 16.310 1.00 97.44 142 ILE A N 1
ATOM 1173 C CA . ILE A 1 142 ? -12.205 2.831 14.930 1.00 97.44 142 ILE A CA 1
ATOM 1174 C C . ILE A 1 142 ? -13.240 3.643 14.160 1.00 97.44 142 ILE A C 1
ATOM 1176 O O . ILE A 1 142 ? -14.399 3.727 14.570 1.00 97.44 142 ILE A O 1
ATOM 1180 N N . GLN A 1 143 ? -12.788 4.256 13.071 1.00 97.69 143 GLN A N 1
ATOM 1181 C CA . GLN A 1 143 ? -13.601 5.070 12.174 1.00 97.69 143 GLN A CA 1
ATOM 1182 C C . GLN A 1 143 ? -14.579 4.201 11.377 1.00 97.69 143 GLN A C 1
ATOM 1184 O O . GLN A 1 143 ? -14.338 3.011 11.174 1.00 97.69 143 GLN A O 1
ATOM 1189 N N . THR A 1 144 ? -15.683 4.794 10.921 1.00 95.75 144 THR A N 1
ATOM 1190 C CA . THR A 1 144 ? -16.789 4.033 10.324 1.00 95.75 144 THR A CA 1
ATOM 1191 C C . THR A 1 144 ? -16.450 3.399 8.984 1.00 95.75 144 THR A C 1
ATOM 1193 O O . THR A 1 144 ? -16.959 2.328 8.674 1.00 95.75 144 THR A O 1
ATOM 1196 N N . GLU A 1 145 ? -15.616 4.050 8.178 1.00 95.88 145 GLU A N 1
ATOM 1197 C CA . GLU A 1 145 ? -15.315 3.587 6.825 1.00 95.88 145 GLU A CA 1
ATOM 1198 C C . GLU A 1 145 ? -14.203 2.526 6.846 1.00 95.88 145 GLU A C 1
ATOM 1200 O O . GLU A 1 145 ? -13.092 2.769 7.331 1.00 95.88 145 GLU A O 1
ATOM 1205 N N . ILE A 1 146 ? -14.510 1.360 6.278 1.00 96.50 146 ILE A N 1
ATOM 1206 C CA . ILE A 1 146 ? -13.650 0.179 6.170 1.00 96.50 146 ILE A CA 1
ATOM 1207 C C . ILE A 1 146 ? -13.443 -0.122 4.676 1.00 96.50 146 ILE A C 1
ATOM 1209 O O . ILE A 1 146 ? -14.118 -0.980 4.095 1.00 96.50 146 ILE A O 1
ATOM 1213 N N . PRO A 1 147 ? -12.573 0.641 3.995 1.00 96.56 147 PRO A N 1
ATOM 1214 C CA . PRO A 1 147 ? -12.375 0.493 2.562 1.00 96.56 147 PRO A CA 1
ATOM 1215 C C . PRO A 1 147 ? -11.636 -0.789 2.171 1.00 96.56 147 PRO A C 1
ATOM 1217 O O . PRO A 1 147 ? -10.682 -1.178 2.846 1.00 96.56 147 PRO A O 1
ATOM 1220 N N . ALA A 1 148 ? -11.978 -1.377 1.019 1.00 95.44 148 ALA A N 1
ATOM 1221 C CA . ALA A 1 148 ? -11.137 -2.389 0.390 1.00 95.44 148 ALA A CA 1
ATOM 1222 C C . ALA A 1 148 ? -9.891 -1.800 -0.273 1.00 95.44 148 ALA A C 1
ATOM 1224 O O . ALA A 1 148 ? -9.865 -0.664 -0.760 1.00 95.44 148 ALA A O 1
ATOM 1225 N N . VAL A 1 149 ? -8.859 -2.634 -0.339 1.00 94.44 149 VAL A N 1
ATOM 1226 C CA . VAL A 1 149 ? -7.629 -2.411 -1.091 1.00 94.44 149 VAL A CA 1
ATOM 1227 C C . VAL A 1 149 ? -7.887 -2.743 -2.556 1.00 94.44 149 VAL A C 1
ATOM 1229 O O . VAL A 1 149 ? -8.146 -3.890 -2.907 1.00 94.44 149 VAL A O 1
ATOM 1232 N N . LYS A 1 150 ? -7.786 -1.734 -3.423 1.00 92.50 150 LYS A N 1
ATOM 1233 C CA . LYS A 1 150 ? -7.884 -1.898 -4.883 1.00 92.50 150 LYS A CA 1
ATOM 1234 C C . LYS A 1 150 ? -6.522 -2.131 -5.515 1.00 92.50 150 LYS A C 1
ATOM 1236 O O . LYS A 1 150 ? -6.401 -2.850 -6.498 1.00 92.50 150 LYS A O 1
ATOM 1241 N N . TYR A 1 151 ? -5.507 -1.461 -4.981 1.00 92.62 151 TYR A N 1
ATOM 1242 C CA . TYR A 1 151 ? -4.157 -1.517 -5.513 1.00 92.62 151 TYR A CA 1
ATOM 1243 C C . TYR A 1 151 ? -3.142 -1.211 -4.422 1.00 92.62 151 TYR A C 1
ATOM 1245 O O . TYR A 1 151 ? -3.396 -0.400 -3.531 1.00 92.62 151 TYR A O 1
ATOM 1253 N N . ARG A 1 152 ? -1.971 -1.835 -4.514 1.00 93.25 152 ARG A N 1
ATOM 1254 C CA . ARG A 1 152 ? -0.847 -1.620 -3.609 1.00 93.25 152 ARG A CA 1
ATOM 1255 C C . ARG A 1 152 ? 0.424 -1.471 -4.429 1.00 93.25 152 ARG A C 1
ATOM 1257 O O . ARG A 1 152 ? 0.701 -2.289 -5.300 1.00 93.25 152 ARG A O 1
ATOM 1264 N N . GLN A 1 153 ? 1.221 -0.458 -4.114 1.00 90.81 153 GLN A N 1
ATOM 1265 C CA . GLN A 1 153 ? 2.528 -0.255 -4.731 1.00 90.81 153 GLN A CA 1
ATOM 1266 C C . GLN A 1 153 ? 3.540 0.216 -3.693 1.00 90.81 153 GLN A C 1
ATOM 1268 O O . GLN A 1 153 ? 3.264 1.110 -2.896 1.00 90.81 153 GLN A O 1
ATOM 1273 N N . ASP A 1 154 ? 4.718 -0.400 -3.706 1.00 89.75 154 ASP A N 1
ATOM 1274 C CA . ASP A 1 154 ? 5.826 -0.081 -2.806 1.00 89.75 154 ASP A CA 1
ATOM 1275 C C . ASP A 1 154 ? 6.919 0.725 -3.520 1.00 89.75 154 ASP A C 1
ATOM 1277 O O . ASP A 1 154 ? 6.989 0.778 -4.749 1.00 89.75 154 ASP A O 1
ATOM 1281 N N . ASN A 1 155 ? 7.793 1.339 -2.727 1.00 87.31 155 ASN A N 1
ATOM 1282 C CA . ASN A 1 155 ? 8.973 2.075 -3.167 1.00 87.31 155 ASN A CA 1
ATOM 1283 C C . ASN A 1 155 ? 8.722 3.262 -4.124 1.00 87.31 155 ASN A C 1
ATOM 1285 O O . ASN A 1 155 ? 9.549 3.598 -4.978 1.00 87.31 155 ASN A O 1
ATOM 1289 N N . ILE A 1 156 ? 7.613 3.963 -3.927 1.00 89.19 156 ILE A N 1
ATOM 1290 C CA . ILE A 1 156 ? 7.247 5.165 -4.680 1.00 89.19 156 ILE A CA 1
ATOM 1291 C C . ILE A 1 156 ? 8.071 6.350 -4.176 1.00 89.19 156 ILE A C 1
ATOM 1293 O O . ILE A 1 156 ? 8.158 6.568 -2.966 1.00 89.19 156 ILE A O 1
ATOM 1297 N N . THR A 1 157 ? 8.689 7.109 -5.084 1.00 88.00 157 THR A N 1
ATOM 1298 C CA . THR A 1 157 ? 9.343 8.378 -4.728 1.00 88.00 157 THR A CA 1
ATOM 1299 C C . THR A 1 157 ? 8.281 9.410 -4.364 1.00 88.00 157 THR A C 1
ATOM 1301 O O . THR A 1 157 ? 7.392 9.676 -5.161 1.00 88.00 157 THR A O 1
ATOM 1304 N N . TRP A 1 158 ? 8.359 10.028 -3.192 1.00 88.50 158 TRP A N 1
ATOM 1305 C CA . TRP A 1 158 ? 7.347 10.998 -2.768 1.00 88.50 158 TRP A CA 1
ATOM 1306 C C . TRP A 1 158 ? 7.789 12.428 -3.065 1.00 88.50 158 TRP A C 1
ATOM 1308 O O . TRP A 1 158 ? 8.404 13.080 -2.228 1.00 88.50 158 TRP A O 1
ATOM 1318 N N . ASN A 1 159 ? 7.532 12.889 -4.292 1.00 87.88 159 ASN A N 1
ATOM 1319 C CA . ASN A 1 159 ? 7.753 14.275 -4.709 1.00 87.88 159 ASN A CA 1
ATOM 1320 C C . ASN A 1 159 ? 6.860 14.659 -5.905 1.00 87.88 159 ASN A C 1
ATOM 1322 O O . ASN A 1 159 ? 6.319 13.802 -6.607 1.00 87.88 159 ASN A O 1
ATOM 1326 N N . LEU A 1 160 ? 6.742 15.962 -6.175 1.00 89.56 160 LEU A N 1
ATOM 1327 C CA . LEU A 1 160 ? 5.880 16.487 -7.243 1.00 89.56 160 LEU A CA 1
ATOM 1328 C C . LEU A 1 160 ? 6.287 16.031 -8.656 1.00 89.56 160 LEU A C 1
ATOM 1330 O O . LEU A 1 160 ? 5.440 15.973 -9.548 1.00 89.56 160 LEU A O 1
ATOM 1334 N N . ASN A 1 161 ? 7.558 15.691 -8.882 1.00 89.56 161 ASN A N 1
ATOM 1335 C CA . ASN A 1 161 ? 7.992 15.153 -10.171 1.00 89.56 161 ASN A CA 1
ATOM 1336 C C . ASN A 1 161 ? 7.448 13.735 -10.386 1.00 89.56 161 ASN A C 1
ATOM 1338 O O . ASN A 1 161 ? 6.912 13.457 -11.457 1.00 89.56 161 ASN A O 1
ATOM 1342 N N . GLU A 1 162 ? 7.500 12.870 -9.370 1.00 90.56 162 GLU A N 1
ATOM 1343 C CA . GLU A 1 162 ? 6.875 11.544 -9.425 1.00 90.56 162 GLU A CA 1
ATOM 1344 C C . GLU A 1 162 ? 5.361 11.666 -9.629 1.00 90.56 162 GLU A C 1
ATOM 1346 O O . GLU A 1 162 ? 4.813 10.958 -10.466 1.00 90.56 162 GLU A O 1
ATOM 1351 N N . ALA A 1 163 ? 4.684 12.609 -8.960 1.00 93.25 163 ALA A N 1
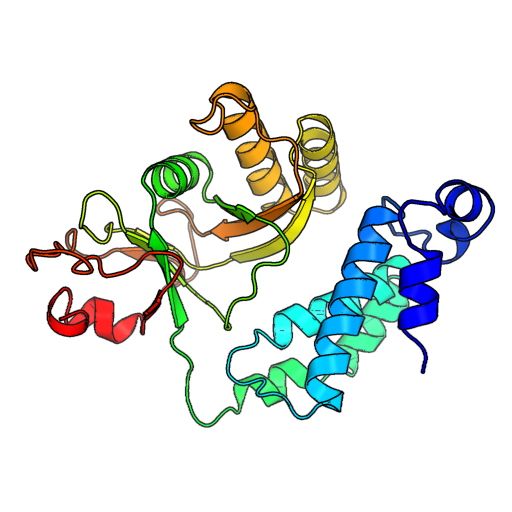ATOM 1352 C CA . ALA A 1 163 ? 3.250 12.835 -9.169 1.00 93.25 163 ALA A CA 1
ATOM 1353 C C . ALA A 1 163 ? 2.914 13.135 -10.644 1.00 93.25 163 ALA A C 1
ATOM 1355 O O . ALA A 1 163 ? 1.988 12.547 -11.210 1.00 93.25 163 ALA A O 1
ATOM 1356 N N . ARG A 1 164 ? 3.707 13.989 -11.311 1.00 94.25 164 ARG A N 1
ATOM 1357 C CA . ARG A 1 164 ? 3.552 14.279 -12.750 1.00 94.25 164 ARG A CA 1
ATOM 1358 C C . ARG A 1 164 ? 3.767 13.036 -13.614 1.00 94.25 164 ARG A C 1
ATOM 1360 O O . ARG A 1 164 ? 2.993 12.806 -14.544 1.00 94.25 164 ARG A O 1
ATOM 1367 N N . LEU A 1 165 ? 4.789 12.235 -13.306 1.00 93.00 165 LEU A N 1
ATOM 1368 C CA . LEU A 1 165 ? 5.074 10.987 -14.020 1.00 93.00 165 LEU A CA 1
ATOM 1369 C C . LEU A 1 165 ? 3.935 9.975 -13.855 1.00 93.00 165 LEU A C 1
ATOM 1371 O O . LEU A 1 165 ? 3.462 9.430 -14.849 1.00 93.00 165 LEU A O 1
ATOM 1375 N N . LEU A 1 166 ? 3.441 9.787 -12.630 1.00 94.75 166 LEU A N 1
ATOM 1376 C CA . LEU A 1 166 ? 2.317 8.903 -12.324 1.00 94.75 166 LEU A CA 1
ATOM 1377 C C . LEU A 1 166 ? 1.030 9.353 -13.020 1.00 94.75 166 LEU A C 1
ATOM 1379 O O . LEU A 1 166 ? 0.308 8.512 -13.542 1.00 94.75 166 LEU A O 1
ATOM 1383 N N . ARG A 1 167 ? 0.745 10.663 -13.099 1.00 96.44 167 ARG A N 1
ATOM 1384 C CA . ARG A 1 167 ? -0.401 11.179 -13.874 1.00 96.44 167 ARG A CA 1
ATOM 1385 C C . ARG A 1 167 ? -0.276 10.870 -15.361 1.00 96.44 167 ARG A C 1
ATOM 1387 O O . ARG A 1 167 ? -1.270 10.487 -15.981 1.00 96.44 167 ARG A O 1
ATOM 1394 N N . LYS A 1 168 ? 0.918 11.058 -15.929 1.00 94.56 168 LYS A N 1
ATOM 1395 C CA . LYS A 1 168 ? 1.185 10.744 -17.335 1.00 94.56 168 LYS A CA 1
ATOM 1396 C C . LYS A 1 168 ? 0.971 9.253 -17.591 1.00 94.56 168 LYS A C 1
ATOM 1398 O O . LYS A 1 168 ? 0.183 8.899 -18.457 1.00 94.56 168 LYS A O 1
ATOM 1403 N N . GLU A 1 169 ? 1.567 8.391 -16.771 1.00 91.12 169 GLU A N 1
ATOM 1404 C CA . GLU A 1 169 ? 1.403 6.940 -16.888 1.00 91.12 169 GLU A CA 1
ATOM 1405 C C . GLU A 1 169 ? -0.055 6.500 -16.690 1.00 91.12 169 GLU A C 1
ATOM 1407 O O . GLU A 1 169 ? -0.566 5.696 -17.468 1.00 91.12 169 GLU A O 1
ATOM 1412 N N . ALA A 1 170 ? -0.758 7.074 -15.707 1.00 94.06 170 ALA A N 1
ATOM 1413 C CA . ALA A 1 170 ? -2.178 6.823 -15.470 1.00 94.06 170 ALA A CA 1
ATOM 1414 C C . ALA A 1 170 ? -3.031 7.091 -16.714 1.00 94.06 170 ALA A C 1
ATOM 1416 O O . ALA A 1 170 ? -4.005 6.380 -16.959 1.00 94.06 170 ALA A O 1
ATOM 1417 N N . LYS A 1 171 ? -2.687 8.133 -17.479 1.00 93.62 171 LYS A N 1
ATOM 1418 C CA . LYS A 1 171 ? -3.365 8.497 -18.724 1.00 93.62 171 LYS A CA 1
ATOM 1419 C C . LYS A 1 171 ? -2.967 7.559 -19.861 1.00 93.62 171 LYS A C 1
ATOM 1421 O O . LYS A 1 171 ? -3.846 6.973 -20.481 1.00 93.62 171 LYS A O 1
ATOM 1426 N N . ASP A 1 172 ? -1.668 7.405 -20.099 1.00 90.56 172 ASP A N 1
ATOM 1427 C CA . ASP A 1 172 ? -1.131 6.677 -21.253 1.00 90.56 172 ASP A CA 1
ATOM 1428 C C . ASP A 1 172 ? -1.464 5.176 -21.197 1.00 90.56 172 ASP A C 1
ATOM 1430 O O . ASP A 1 172 ? -1.673 4.548 -22.230 1.00 90.56 172 ASP A O 1
ATOM 1434 N N . ARG A 1 173 ? -1.542 4.602 -19.988 1.00 86.81 173 ARG A N 1
ATOM 1435 C CA . ARG A 1 173 ? -1.783 3.166 -19.758 1.00 86.81 173 ARG A CA 1
ATOM 1436 C C . ARG A 1 173 ? -3.154 2.849 -19.158 1.00 86.81 173 ARG A C 1
ATOM 1438 O O . ARG A 1 173 ? -3.389 1.708 -18.780 1.00 86.81 173 ARG A O 1
ATOM 1445 N N . ASN A 1 174 ? -4.040 3.842 -19.042 1.00 90.50 174 ASN A N 1
ATOM 1446 C CA . ASN A 1 174 ? -5.354 3.709 -18.404 1.00 90.50 174 ASN A CA 1
ATOM 1447 C C . ASN A 1 174 ? -5.291 3.071 -16.996 1.00 90.50 174 ASN A C 1
ATOM 1449 O O . ASN A 1 174 ? -5.989 2.105 -16.696 1.00 90.50 174 ASN A O 1
ATOM 1453 N N . ARG A 1 175 ? -4.428 3.620 -16.132 1.00 90.56 175 ARG A N 1
ATOM 1454 C CA . ARG A 1 175 ? -4.185 3.146 -14.757 1.00 90.56 175 ARG A CA 1
ATOM 1455 C C . ARG A 1 175 ? -4.720 4.145 -13.721 1.00 90.56 175 ARG A C 1
ATOM 1457 O O . ARG A 1 175 ? -3.953 4.982 -13.227 1.00 90.56 175 ARG A O 1
ATOM 1464 N N . PRO A 1 176 ? -6.032 4.149 -13.414 1.00 92.25 176 PRO A N 1
ATOM 1465 C CA . PRO A 1 176 ? -6.647 5.130 -12.512 1.00 92.25 176 PRO A CA 1
ATOM 1466 C C . PRO A 1 176 ? -6.070 5.114 -11.087 1.00 92.25 176 PRO A C 1
ATOM 1468 O O . PRO A 1 176 ? -6.058 6.147 -10.416 1.00 92.25 176 PRO A O 1
ATOM 1471 N N . GLU A 1 177 ? -5.541 3.983 -10.632 1.00 94.12 177 GLU A N 1
ATOM 1472 C CA . GLU A 1 177 ? -4.859 3.829 -9.351 1.00 94.12 177 GLU A CA 1
ATOM 1473 C C . GLU A 1 177 ? -3.631 4.746 -9.225 1.00 94.12 177 GLU A C 1
ATOM 1475 O O . GLU A 1 177 ? -3.429 5.374 -8.184 1.00 94.12 177 GLU A O 1
ATOM 1480 N N . LEU A 1 178 ? -2.861 4.935 -10.302 1.00 95.44 178 LEU A N 1
ATOM 1481 C CA . LEU A 1 178 ? -1.685 5.811 -10.288 1.00 95.44 178 LEU A CA 1
ATOM 1482 C C . LEU A 1 178 ? -2.083 7.288 -10.176 1.00 95.44 178 LEU A C 1
ATOM 1484 O O . LEU A 1 178 ? -1.379 8.079 -9.548 1.00 95.44 178 LEU A O 1
ATOM 1488 N N . ARG A 1 179 ? -3.252 7.661 -10.717 1.00 95.94 179 ARG A N 1
ATOM 1489 C CA . ARG A 1 179 ? -3.816 9.013 -10.565 1.00 95.94 179 ARG A CA 1
ATOM 1490 C C . ARG A 1 179 ? -4.145 9.315 -9.103 1.00 95.94 179 ARG A C 1
ATOM 1492 O O . ARG A 1 179 ? -3.878 10.423 -8.646 1.00 95.94 179 ARG A O 1
ATOM 1499 N N . LYS A 1 180 ? -4.692 8.336 -8.375 1.00 96.00 180 LYS A N 1
ATOM 1500 C CA . LYS A 1 180 ? -4.993 8.456 -6.939 1.00 96.00 180 LYS A CA 1
ATOM 1501 C C . LYS A 1 180 ? -3.716 8.631 -6.115 1.00 96.00 180 LYS A C 1
ATOM 1503 O O . LYS A 1 180 ? -3.655 9.519 -5.271 1.00 96.00 180 LYS A O 1
ATOM 1508 N N . ILE A 1 181 ? -2.667 7.860 -6.413 1.00 96.31 181 ILE A N 1
ATOM 1509 C CA . ILE A 1 181 ? -1.358 8.019 -5.758 1.00 96.31 181 ILE A CA 1
ATOM 1510 C C . ILE A 1 181 ? -0.769 9.409 -6.041 1.00 96.31 181 ILE A C 1
ATOM 1512 O O . ILE A 1 181 ? -0.318 10.073 -5.111 1.00 96.31 181 ILE A O 1
ATOM 1516 N N . ALA A 1 182 ? -0.815 9.887 -7.289 1.00 95.62 182 ALA A N 1
ATOM 1517 C CA . ALA A 1 182 ? -0.338 11.227 -7.633 1.00 95.62 182 ALA A CA 1
ATOM 1518 C C . ALA A 1 182 ? -1.078 12.330 -6.858 1.00 95.62 182 ALA A C 1
ATOM 1520 O O . ALA A 1 182 ? -0.440 13.234 -6.324 1.00 95.62 182 ALA A O 1
ATOM 1521 N N . GLN A 1 183 ? -2.405 12.215 -6.733 1.00 95.19 183 GLN A N 1
ATOM 1522 C CA . GLN A 1 183 ? -3.217 13.131 -5.929 1.00 95.19 183 GLN A CA 1
ATOM 1523 C C . GLN A 1 183 ? -2.793 13.120 -4.450 1.00 95.19 183 GLN A C 1
ATOM 1525 O O . GLN A 1 183 ? -2.695 14.177 -3.834 1.00 95.19 183 GLN A O 1
ATOM 1530 N N . ALA A 1 184 ? -2.502 11.947 -3.880 1.00 93.94 184 ALA A N 1
ATOM 1531 C CA . ALA A 1 184 ? -2.010 11.836 -2.506 1.00 93.94 184 ALA A CA 1
ATOM 1532 C C . ALA A 1 184 ? -0.630 12.483 -2.312 1.00 93.94 184 ALA A C 1
ATOM 1534 O O . ALA A 1 184 ? -0.387 13.098 -1.272 1.00 93.94 184 ALA A O 1
ATOM 1535 N N . ILE A 1 185 ? 0.263 12.379 -3.303 1.00 92.44 185 ILE A N 1
ATOM 1536 C CA . ILE A 1 185 ? 1.557 13.075 -3.277 1.00 92.44 185 ILE A CA 1
ATOM 1537 C C . ILE A 1 185 ? 1.338 14.590 -3.258 1.00 92.44 185 ILE A C 1
ATOM 1539 O O . ILE A 1 185 ? 1.891 15.267 -2.398 1.00 92.44 185 ILE A O 1
ATOM 1543 N N . GLU A 1 186 ? 0.509 15.110 -4.165 1.00 91.56 186 GLU A N 1
ATOM 1544 C CA . GLU A 1 186 ? 0.199 16.542 -4.272 1.00 91.56 186 GLU A CA 1
ATOM 1545 C C . GLU A 1 186 ? -0.405 17.096 -2.970 1.00 91.56 186 GLU A C 1
ATOM 1547 O O . GLU A 1 186 ? 0.055 18.120 -2.466 1.00 91.56 186 GLU A O 1
ATOM 1552 N N . GLU A 1 187 ? -1.368 16.377 -2.387 1.00 89.88 187 GLU A N 1
ATOM 1553 C CA . GLU A 1 187 ? -2.026 16.728 -1.123 1.00 89.88 187 GLU A CA 1
ATOM 1554 C C . GLU A 1 187 ? -1.026 16.822 0.041 1.00 89.88 187 GLU A C 1
ATOM 1556 O O . GLU A 1 187 ? -1.014 17.805 0.786 1.00 89.88 187 GLU A O 1
ATOM 1561 N N . LEU A 1 188 ? -0.147 15.824 0.190 1.00 82.75 188 LEU A N 1
ATOM 1562 C CA . LEU A 1 188 ? 0.865 15.822 1.250 1.00 82.75 188 LEU A CA 1
ATOM 1563 C C . LEU A 1 188 ? 2.003 16.817 0.998 1.00 82.75 188 LEU A C 1
ATOM 1565 O O . LEU A 1 188 ? 2.603 17.297 1.956 1.00 82.75 188 LEU A O 1
ATOM 1569 N N . SER A 1 189 ? 2.320 17.136 -0.259 1.00 79.50 189 SER A N 1
ATOM 1570 C CA . SER A 1 189 ? 3.308 18.168 -0.586 1.00 79.50 189 SER A CA 1
ATOM 1571 C C . SER A 1 189 ? 2.805 19.575 -0.257 1.00 79.50 189 SER A C 1
ATOM 1573 O O . SER A 1 189 ? 3.602 20.407 0.163 1.00 79.50 189 SER A O 1
ATOM 1575 N N . GLN A 1 190 ? 1.506 19.845 -0.418 1.00 73.94 190 GLN A N 1
ATOM 1576 C CA . GLN A 1 190 ? 0.910 21.150 -0.098 1.00 73.94 190 GLN A CA 1
ATOM 1577 C C . GLN A 1 190 ? 0.709 21.353 1.407 1.00 73.94 190 GLN A C 1
ATOM 1579 O O . GLN A 1 190 ? 0.932 22.449 1.913 1.00 73.94 190 GLN A O 1
ATOM 1584 N N . ASN A 1 191 ? 0.314 20.295 2.120 1.00 70.00 191 ASN A N 1
ATOM 1585 C CA . ASN A 1 191 ? -0.079 20.379 3.530 1.00 70.00 191 ASN A CA 1
ATOM 1586 C C . ASN A 1 191 ? 0.977 19.824 4.505 1.00 70.00 191 ASN A C 1
ATOM 1588 O O . ASN A 1 191 ? 0.801 19.898 5.722 1.00 70.00 191 ASN A O 1
ATOM 1592 N N . GLY A 1 192 ? 2.083 19.290 3.977 1.00 62.34 192 GLY A N 1
ATOM 1593 C CA . GLY A 1 192 ? 3.172 18.682 4.733 1.00 62.34 192 GLY A CA 1
ATOM 1594 C C . GLY A 1 192 ? 2.801 17.364 5.425 1.00 62.34 192 GLY A C 1
ATOM 1595 O O . GLY A 1 192 ? 1.642 16.978 5.577 1.00 62.34 192 GLY A O 1
ATOM 1596 N N . TRP A 1 193 ? 3.825 16.664 5.918 1.00 64.81 193 TRP A N 1
ATOM 1597 C CA . TRP A 1 193 ? 3.678 15.756 7.057 1.00 64.81 193 TRP A CA 1
ATOM 1598 C C . TRP A 1 193 ? 4.013 16.581 8.312 1.00 64.81 193 TRP A C 1
ATOM 1600 O O . TRP A 1 193 ? 4.875 17.444 8.255 1.00 64.81 193 TRP A O 1
ATOM 1610 N N . CYS A 1 194 ? 3.304 16.386 9.427 1.00 42.78 194 CYS A N 1
ATOM 1611 C CA . CYS A 1 194 ? 3.330 17.248 10.641 1.00 42.78 194 CYS A CA 1
ATOM 1612 C C . CYS A 1 194 ? 4.684 17.435 11.366 1.00 42.78 194 CYS A C 1
ATOM 1614 O O . CYS A 1 194 ? 4.687 17.911 12.493 1.00 42.78 194 CYS A O 1
ATOM 1616 N N . ASP A 1 195 ? 5.805 17.051 10.760 1.00 47.78 195 ASP A N 1
ATOM 1617 C CA . ASP A 1 195 ? 7.156 17.471 11.142 1.00 47.78 195 ASP A CA 1
ATOM 1618 C C . ASP A 1 195 ? 7.697 18.620 10.261 1.00 47.78 195 ASP A C 1
ATOM 1620 O O . ASP A 1 195 ? 8.847 19.019 10.412 1.00 47.78 195 ASP A O 1
ATOM 1624 N N . GLY A 1 196 ? 6.892 19.150 9.331 1.00 40.34 196 GLY A N 1
ATOM 1625 C CA . GLY A 1 196 ? 7.289 20.229 8.422 1.00 40.34 196 GLY A CA 1
ATOM 1626 C C . GLY A 1 196 ? 8.304 19.803 7.358 1.00 40.34 196 GLY A C 1
ATOM 1627 O O . GLY A 1 196 ? 8.746 20.640 6.578 1.00 40.34 196 GLY A O 1
ATOM 1628 N N . SER A 1 197 ? 8.661 18.515 7.283 1.00 48.75 197 SER A N 1
ATOM 1629 C CA . SER A 1 197 ? 9.765 18.048 6.437 1.00 48.75 197 SER A CA 1
ATOM 1630 C C . SER A 1 197 ? 9.393 17.804 4.976 1.00 48.75 197 SER A C 1
ATOM 1632 O O . SER A 1 197 ? 10.266 17.394 4.218 1.00 48.75 197 SER A O 1
ATOM 1634 N N . GLY A 1 198 ? 8.130 18.034 4.573 1.00 53.88 198 GLY A N 1
ATOM 1635 C CA . GLY A 1 198 ? 7.671 17.820 3.193 1.00 53.88 198 GLY A CA 1
ATOM 1636 C C . GLY A 1 198 ? 8.209 16.500 2.644 1.00 53.88 198 GLY A C 1
ATOM 1637 O O . GLY A 1 198 ? 8.987 16.517 1.704 1.00 53.88 198 GLY A O 1
ATOM 1638 N N . VAL A 1 199 ? 7.919 15.394 3.341 1.00 59.91 199 VAL A N 1
ATOM 1639 C CA . VAL A 1 199 ? 8.846 14.260 3.475 1.00 59.91 199 VAL A CA 1
ATOM 1640 C C . VAL A 1 199 ? 9.249 13.648 2.127 1.00 59.91 199 VAL A C 1
ATOM 1642 O O . VAL A 1 199 ? 8.630 12.693 1.644 1.00 59.91 199 VAL A O 1
ATOM 1645 N N . GLU A 1 200 ? 10.339 14.146 1.552 1.00 69.81 200 GLU A N 1
ATOM 1646 C CA . GLU A 1 200 ? 11.018 13.469 0.460 1.00 69.81 200 GLU A CA 1
ATOM 1647 C C . GLU A 1 200 ? 11.461 12.096 0.964 1.00 69.81 200 GLU A C 1
ATOM 1649 O O . GLU A 1 200 ? 12.117 11.942 1.997 1.00 69.81 200 GLU A O 1
ATOM 1654 N N . GLY A 1 201 ? 11.050 11.050 0.260 1.00 81.00 201 GLY A N 1
ATOM 1655 C CA . GLY A 1 201 ? 11.308 9.697 0.715 1.00 81.00 201 GLY A CA 1
ATOM 1656 C C . GLY A 1 201 ? 10.719 8.647 -0.200 1.00 81.00 201 GLY A C 1
ATOM 1657 O O . GLY A 1 201 ? 10.209 8.934 -1.284 1.00 81.00 201 GLY A O 1
ATOM 1658 N N . ARG A 1 202 ? 10.818 7.398 0.251 1.00 85.88 202 ARG A N 1
ATOM 1659 C CA . ARG A 1 202 ? 10.219 6.246 -0.417 1.00 85.88 202 ARG A CA 1
ATOM 1660 C C . ARG A 1 202 ? 9.068 5.721 0.420 1.00 85.88 202 ARG A C 1
ATOM 1662 O O . ARG A 1 202 ? 9.243 5.427 1.606 1.00 85.88 202 ARG A O 1
ATOM 1669 N N . TYR A 1 203 ? 7.921 5.560 -0.218 1.00 90.31 203 TYR A N 1
ATOM 1670 C CA . TYR A 1 203 ? 6.685 5.158 0.435 1.00 90.31 203 TYR A CA 1
ATOM 1671 C C . TYR A 1 203 ? 6.051 3.964 -0.251 1.00 90.31 203 TYR A C 1
ATOM 1673 O O . TYR A 1 203 ? 6.287 3.686 -1.425 1.00 90.31 203 TYR A O 1
ATOM 1681 N N . GLN A 1 204 ? 5.220 3.286 0.521 1.00 92.00 204 GLN A N 1
ATOM 1682 C CA . GLN A 1 204 ? 4.262 2.317 0.046 1.00 92.00 204 GLN A CA 1
ATOM 1683 C C . GLN A 1 204 ? 2.876 2.943 0.122 1.00 92.00 204 GLN A C 1
ATOM 1685 O O . GLN A 1 204 ? 2.518 3.515 1.154 1.00 92.00 204 GLN A O 1
ATOM 1690 N N . ALA A 1 205 ? 2.116 2.832 -0.961 1.00 94.88 205 ALA A N 1
ATOM 1691 C CA . ALA A 1 205 ? 0.772 3.366 -1.081 1.00 94.88 205 ALA A CA 1
ATOM 1692 C C . ALA A 1 205 ? -0.234 2.240 -1.327 1.00 94.88 205 ALA A C 1
ATOM 1694 O O . ALA A 1 205 ? 0.028 1.296 -2.075 1.00 94.88 205 ALA A O 1
ATOM 1695 N N . PHE A 1 206 ? -1.397 2.380 -0.705 1.00 96.56 206 PHE A N 1
ATOM 1696 C CA . PHE A 1 206 ? -2.571 1.550 -0.911 1.00 96.56 206 PHE A CA 1
ATOM 1697 C C . PHE A 1 206 ? -3.660 2.450 -1.477 1.00 96.56 206 PHE A C 1
ATOM 1699 O O . PHE A 1 206 ? -4.066 3.407 -0.818 1.00 96.56 206 PHE A O 1
ATOM 1706 N N . VAL A 1 207 ? -4.122 2.159 -2.689 1.00 96.38 207 VAL A N 1
ATOM 1707 C CA . VAL A 1 207 ? -5.313 2.790 -3.254 1.00 96.38 207 VAL A CA 1
ATOM 1708 C C . VAL A 1 207 ? -6.517 2.023 -2.750 1.00 96.38 207 VAL A C 1
ATOM 1710 O O . VAL A 1 207 ? -6.611 0.802 -2.898 1.00 96.38 207 VAL A O 1
ATOM 1713 N N . LEU A 1 208 ? -7.420 2.767 -2.139 1.00 96.12 208 LEU A N 1
ATOM 1714 C CA . LEU A 1 208 ? -8.556 2.268 -1.403 1.00 96.12 208 LEU A CA 1
ATOM 1715 C C . LEU A 1 208 ? -9.848 2.658 -2.117 1.00 96.12 208 LEU A C 1
ATOM 1717 O O . LEU A 1 208 ? -9.918 3.653 -2.841 1.00 96.12 208 LEU A O 1
ATOM 1721 N N . THR A 1 209 ? -10.884 1.866 -1.899 1.00 94.56 209 THR A N 1
ATOM 1722 C CA . THR A 1 209 ? -12.262 2.219 -2.252 1.00 94.56 209 THR A CA 1
ATOM 1723 C C . THR A 1 209 ? -12.690 3.508 -1.549 1.00 94.56 209 THR A C 1
ATOM 1725 O O . THR A 1 209 ? -12.374 3.671 -0.372 1.00 94.56 209 THR A O 1
ATOM 1728 N N . SER A 1 210 ? -13.442 4.384 -2.217 1.00 89.19 210 SER A N 1
ATOM 1729 C CA . SER A 1 210 ? -14.186 5.467 -1.552 1.00 89.19 210 SER A CA 1
ATOM 1730 C C . SER A 1 210 ? -15.647 5.084 -1.346 1.00 89.19 210 SER A C 1
ATOM 1732 O O . SER A 1 210 ? -16.174 4.262 -2.094 1.00 89.19 210 SER A O 1
ATOM 1734 N N . LYS A 1 211 ? -16.305 5.742 -0.388 1.00 80.62 211 LYS A N 1
ATOM 1735 C CA . LYS A 1 211 ? -17.739 5.588 -0.110 1.00 80.62 211 LYS A CA 1
ATOM 1736 C C . LYS A 1 211 ? -18.629 5.927 -1.311 1.00 80.62 211 LYS A C 1
ATOM 1738 O O . LYS A 1 211 ? -19.633 5.264 -1.535 1.00 80.62 211 LYS A O 1
ATOM 1743 N N . ASP A 1 212 ? -18.227 6.928 -2.092 1.00 77.00 212 ASP A N 1
ATOM 1744 C CA . ASP A 1 212 ? -19.031 7.472 -3.196 1.00 77.00 212 ASP A CA 1
ATOM 1745 C C . ASP A 1 212 ? -18.803 6.762 -4.540 1.00 77.00 212 ASP A C 1
ATOM 1747 O O . ASP A 1 212 ? -19.404 7.122 -5.550 1.00 77.00 212 ASP A O 1
ATOM 1751 N N . GLU A 1 213 ? -17.894 5.785 -4.599 1.00 77.31 213 GLU A N 1
ATOM 1752 C CA . GLU A 1 213 ? -17.606 5.082 -5.848 1.00 77.31 213 GLU A CA 1
ATOM 1753 C C . GLU A 1 213 ? -18.584 3.914 -6.018 1.00 77.31 213 GLU A C 1
ATOM 1755 O O . GLU A 1 213 ? -18.758 3.094 -5.116 1.00 77.31 213 GLU A O 1
ATOM 1760 N N . THR A 1 214 ? -19.207 3.817 -7.194 1.00 66.31 214 THR A N 1
ATOM 1761 C CA . THR A 1 214 ? -20.028 2.668 -7.584 1.00 66.31 214 THR A CA 1
ATOM 1762 C C . THR A 1 214 ? -19.141 1.434 -7.684 1.00 66.31 214 THR A C 1
ATOM 1764 O O . THR A 1 214 ? -18.406 1.236 -8.650 1.00 66.31 214 THR A O 1
ATOM 1767 N N . GLN A 1 215 ? -19.172 0.609 -6.646 1.00 66.56 215 GLN A N 1
ATOM 1768 C CA . GLN A 1 215 ? -18.314 -0.561 -6.530 1.00 66.56 215 GLN A CA 1
ATOM 1769 C C . GLN A 1 215 ? -19.123 -1.852 -6.580 1.00 66.56 215 GLN A C 1
ATOM 1771 O O . GLN A 1 215 ? -20.309 -1.850 -6.236 1.00 66.56 215 GLN A O 1
ATOM 1776 N N . PRO A 1 216 ? -18.497 -2.972 -6.985 1.00 69.62 216 PRO A N 1
ATOM 1777 C CA . PRO A 1 216 ? -19.101 -4.277 -6.773 1.00 69.62 216 PRO A CA 1
ATOM 1778 C C . PRO A 1 216 ? -19.478 -4.440 -5.294 1.00 69.62 216 PRO A C 1
ATOM 1780 O O . PRO A 1 216 ? -18.755 -3.996 -4.395 1.00 69.62 216 PRO A O 1
ATOM 1783 N N . LEU A 1 217 ? -20.642 -5.050 -5.060 1.00 53.09 217 LEU A N 1
ATOM 1784 C CA . LEU A 1 217 ? -21.229 -5.232 -3.735 1.00 53.09 217 LEU A CA 1
ATOM 1785 C C . LEU A 1 217 ? -20.194 -5.835 -2.763 1.00 53.09 217 LEU A C 1
ATOM 1787 O O . LEU A 1 217 ? -19.625 -6.889 -3.040 1.00 53.09 217 LEU A O 1
ATOM 1791 N N . GLY A 1 218 ? -19.955 -5.169 -1.630 1.00 60.12 218 GLY A N 1
ATOM 1792 C CA . GLY A 1 218 ? -19.088 -5.672 -0.556 1.00 60.12 218 GLY A CA 1
ATOM 1793 C C . GLY A 1 218 ? -17.617 -5.244 -0.600 1.00 60.12 218 GLY A C 1
ATOM 1794 O O . GLY A 1 218 ? -16.884 -5.622 0.309 1.00 60.12 218 GLY A O 1
ATOM 1795 N N . ALA A 1 219 ? -17.179 -4.448 -1.584 1.00 82.88 219 ALA A N 1
ATOM 1796 C CA . ALA A 1 219 ? -15.813 -3.906 -1.604 1.00 82.88 219 ALA A CA 1
ATOM 1797 C C . ALA A 1 219 ? -15.605 -2.781 -0.571 1.00 82.88 219 ALA A C 1
ATOM 1799 O O . ALA A 1 219 ? -14.586 -2.724 0.102 1.00 82.88 219 ALA A O 1
ATOM 1800 N N . HIS A 1 220 ? -16.578 -1.893 -0.393 1.00 92.69 220 HIS A N 1
ATOM 1801 C CA . HIS A 1 220 ? -16.546 -0.903 0.680 1.00 92.69 220 HIS A CA 1
ATOM 1802 C C . HIS A 1 220 ? -17.485 -1.328 1.806 1.00 92.69 220 HIS A C 1
ATOM 1804 O O . HIS A 1 220 ? -18.623 -1.725 1.543 1.00 92.69 220 HIS A O 1
ATOM 1810 N N . ARG A 1 221 ? -17.038 -1.234 3.060 1.00 93.00 221 ARG A N 1
ATOM 1811 C CA . ARG A 1 221 ? -17.874 -1.524 4.230 1.00 93.00 221 ARG A CA 1
ATOM 1812 C C . ARG A 1 221 ? -17.923 -0.304 5.135 1.00 93.00 221 ARG A C 1
ATOM 1814 O O . ARG A 1 221 ? -16.912 0.351 5.351 1.00 93.00 221 ARG A O 1
ATOM 1821 N N . THR A 1 222 ? -19.094 -0.035 5.696 1.00 93.62 222 THR A N 1
ATOM 1822 C CA . THR A 1 222 ? -19.297 1.069 6.636 1.00 93.62 222 THR A CA 1
ATOM 1823 C C . THR A 1 222 ? -19.896 0.508 7.920 1.00 93.62 222 THR A C 1
ATOM 1825 O O . THR A 1 222 ? -20.923 -0.170 7.892 1.00 93.62 222 THR A O 1
ATOM 1828 N N . LEU A 1 223 ? -19.236 0.755 9.050 1.00 93.44 223 LEU A N 1
ATOM 1829 C CA . LEU A 1 223 ? -19.763 0.467 10.380 1.00 93.44 223 LEU A CA 1
ATOM 1830 C C . LEU A 1 223 ? -20.967 1.372 10.684 1.00 93.44 223 LEU A C 1
ATOM 1832 O O . LEU A 1 223 ? -20.977 2.529 10.260 1.00 93.44 223 LEU A O 1
ATOM 1836 N N . PRO A 1 224 ? -21.950 0.891 11.466 1.00 92.25 224 PRO A N 1
ATOM 1837 C CA . PRO A 1 224 ? -23.111 1.696 11.851 1.00 92.25 224 PRO A CA 1
ATOM 1838 C C . PRO A 1 224 ? -22.733 2.910 12.715 1.00 92.25 224 PRO A C 1
ATOM 1840 O O . PRO A 1 224 ? -23.410 3.933 12.673 1.00 92.25 224 PRO A O 1
ATOM 1843 N N . SER A 1 225 ? -21.649 2.810 13.484 1.00 94.06 225 SER A N 1
ATOM 1844 C CA . SER A 1 225 ? -21.095 3.889 14.300 1.00 94.06 225 SER A CA 1
ATOM 1845 C C . SER A 1 225 ? -19.594 3.689 14.503 1.00 94.06 225 SER A C 1
ATOM 1847 O O . SER A 1 225 ? -19.065 2.598 14.276 1.00 94.06 225 SER A O 1
ATOM 1849 N N . GLU A 1 226 ? -18.901 4.734 14.955 1.00 96.81 226 GLU A N 1
ATOM 1850 C CA . GLU A 1 226 ? -17.527 4.591 15.442 1.00 96.81 226 GLU A CA 1
ATOM 1851 C C . GLU A 1 226 ? -17.476 3.577 16.598 1.00 96.81 226 GLU A C 1
ATOM 1853 O O . GLU A 1 226 ? -18.405 3.496 17.407 1.00 96.81 226 GLU A O 1
ATOM 1858 N N . ILE A 1 227 ? -16.382 2.818 16.694 1.00 95.88 227 ILE A N 1
ATOM 1859 C CA . ILE A 1 227 ? -16.155 1.880 17.802 1.00 95.88 227 ILE A CA 1
ATOM 1860 C C . ILE A 1 227 ? -15.150 2.507 18.763 1.00 95.88 227 ILE A C 1
ATOM 1862 O O . ILE A 1 227 ? -13.973 2.636 18.426 1.00 95.88 227 ILE A O 1
ATOM 1866 N N . GLU A 1 228 ? -15.600 2.878 19.957 1.00 94.81 228 GLU A N 1
ATOM 1867 C CA . GLU A 1 228 ? -14.773 3.543 20.963 1.00 94.81 228 GLU A CA 1
ATOM 1868 C C . GLU A 1 228 ? -14.028 2.562 21.873 1.00 94.81 228 GLU A C 1
ATOM 1870 O O . GLU A 1 228 ? -14.590 1.589 22.376 1.00 94.81 228 GLU A O 1
ATOM 1875 N N . ASN A 1 229 ? -12.747 2.843 22.110 1.00 93.25 229 ASN A N 1
ATOM 1876 C CA . ASN A 1 229 ? -11.923 2.117 23.061 1.00 93.25 229 ASN A CA 1
ATOM 1877 C C . ASN A 1 229 ? -12.009 2.753 24.452 1.00 93.25 229 ASN A C 1
ATOM 1879 O O . ASN A 1 229 ? -11.343 3.758 24.735 1.00 93.25 229 ASN A O 1
ATOM 1883 N N . THR A 1 230 ? -12.754 2.102 25.340 1.00 91.25 230 THR A N 1
ATOM 1884 C CA . THR A 1 230 ? -12.972 2.528 26.729 1.00 91.25 230 THR A CA 1
ATOM 1885 C C . THR A 1 230 ? -11.851 2.117 27.694 1.00 91.25 230 THR A C 1
ATOM 1887 O O . THR A 1 230 ? -11.806 2.617 28.817 1.00 91.25 230 THR A O 1
ATOM 1890 N N . ALA A 1 231 ? -10.916 1.248 27.285 1.00 87.38 231 ALA A N 1
ATOM 1891 C CA . ALA A 1 231 ? -9.841 0.773 28.157 1.00 87.38 231 ALA A CA 1
ATOM 1892 C C . ALA A 1 231 ? -8.853 1.899 28.504 1.00 87.38 231 ALA A C 1
ATOM 1894 O O . ALA A 1 231 ? -8.366 2.599 27.623 1.00 87.38 231 ALA A O 1
ATOM 1895 N N . SER A 1 232 ? -8.485 2.071 29.769 1.00 85.19 232 SER A N 1
ATOM 1896 C CA . SER A 1 232 ? -7.555 3.127 30.193 1.00 85.19 232 SER A CA 1
ATOM 1897 C C . SER A 1 232 ? -6.159 2.579 30.520 1.00 85.19 232 SER A C 1
ATOM 1899 O O . SER A 1 232 ? -5.946 1.374 30.625 1.00 85.19 232 SER A O 1
ATOM 1901 N N . GLY A 1 233 ? -5.170 3.472 30.636 1.00 83.94 233 GLY A N 1
ATOM 1902 C CA . GLY A 1 233 ? -3.803 3.119 31.034 1.00 83.94 233 GLY A CA 1
ATOM 1903 C C . GLY A 1 233 ? -2.801 2.953 29.886 1.00 83.94 233 GLY A C 1
ATOM 1904 O O . GLY A 1 233 ? -3.133 3.014 28.695 1.00 83.94 233 GLY A O 1
ATOM 1905 N N . LYS A 1 234 ? -1.526 2.786 30.257 1.00 81.31 234 LYS A N 1
ATOM 1906 C CA . LYS A 1 234 ? -0.407 2.636 29.316 1.00 81.31 234 LYS A CA 1
ATOM 1907 C C . LYS A 1 234 ? -0.564 1.330 28.533 1.00 81.31 234 LYS A C 1
ATOM 1909 O O . LYS A 1 234 ? -0.690 0.270 29.127 1.00 81.31 234 LYS A O 1
ATOM 1914 N N . GLY A 1 235 ? -0.536 1.413 27.203 1.00 80.88 235 GLY A N 1
ATOM 1915 C CA . GLY A 1 235 ? -0.711 0.246 26.328 1.00 80.88 23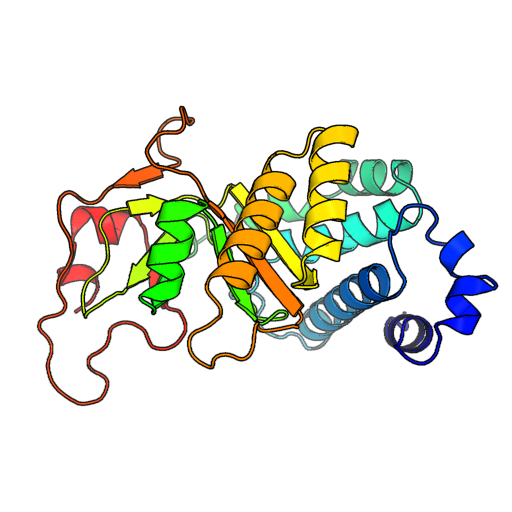5 GLY A CA 1
ATOM 1916 C C . GLY A 1 235 ? -2.167 -0.121 26.026 1.00 80.88 235 GLY A C 1
ATOM 1917 O O . GLY A 1 235 ? -2.396 -1.079 25.303 1.00 80.88 235 GLY A O 1
ATOM 1918 N N . SER A 1 236 ? -3.143 0.662 26.497 1.00 86.44 236 SER A N 1
ATOM 1919 C CA . SER A 1 236 ? -4.573 0.427 26.227 1.00 86.44 236 SER A CA 1
ATOM 1920 C C . SER A 1 236 ? -4.995 0.629 24.767 1.00 86.44 236 SER A C 1
ATOM 1922 O O . SER A 1 236 ? -6.099 0.253 24.387 1.00 86.44 236 SER A O 1
ATOM 1924 N N . GLY A 1 237 ? -4.158 1.255 23.935 1.00 88.06 237 GLY A N 1
ATOM 1925 C CA . GLY A 1 237 ? -4.476 1.487 22.529 1.00 88.06 237 GLY A CA 1
ATOM 1926 C C . GLY A 1 237 ? -4.537 0.180 21.739 1.00 88.06 237 GLY A C 1
ATOM 1927 O O . GLY A 1 237 ? -3.597 -0.608 21.772 1.00 88.06 237 GLY A O 1
ATOM 1928 N N . TRP A 1 238 ? -5.604 -0.018 20.961 1.00 91.31 238 TRP A N 1
ATOM 1929 C CA . TRP A 1 238 ? -5.779 -1.233 20.156 1.00 91.31 238 TRP A CA 1
ATOM 1930 C C . TRP A 1 238 ? -4.742 -1.413 19.048 1.00 91.31 238 TRP A C 1
ATOM 1932 O O . TRP A 1 238 ? -4.599 -2.523 18.534 1.00 91.31 238 TRP A O 1
ATOM 1942 N N . VAL A 1 239 ? -4.030 -0.350 18.663 1.00 91.56 239 VAL A N 1
ATOM 1943 C CA . VAL A 1 239 ? -2.950 -0.418 17.682 1.00 91.56 239 VAL A CA 1
ATOM 1944 C C . VAL A 1 239 ? -1.921 0.695 17.893 1.00 91.56 239 VAL A C 1
ATOM 1946 O O . VAL A 1 239 ? -2.268 1.849 18.129 1.00 91.56 239 VAL A O 1
ATOM 1949 N N . THR A 1 240 ? -0.639 0.344 17.768 1.00 85.56 240 THR A N 1
ATOM 1950 C CA . THR A 1 240 ? 0.494 1.291 17.770 1.00 85.56 240 THR A CA 1
ATOM 1951 C C . THR A 1 240 ? 1.193 1.388 16.414 1.00 85.56 240 THR A C 1
ATOM 1953 O O . THR A 1 240 ? 1.692 2.450 16.057 1.00 85.56 240 THR A O 1
ATOM 1956 N N . LYS A 1 241 ? 1.210 0.299 15.630 1.00 87.19 241 LYS A N 1
ATOM 1957 C CA . LYS A 1 241 ? 1.812 0.250 14.284 1.00 87.19 241 LYS A CA 1
ATOM 1958 C C . LYS A 1 241 ? 0.856 -0.297 13.228 1.00 87.19 241 LYS A C 1
ATOM 1960 O O . LYS A 1 241 ? 0.629 0.349 12.208 1.00 87.19 241 LYS A O 1
ATOM 1965 N N . GLN A 1 242 ? 0.360 -1.509 13.451 1.00 92.25 242 GLN A N 1
ATOM 1966 C CA . GLN A 1 242 ? -0.676 -2.171 12.659 1.00 92.25 242 GLN A CA 1
ATOM 1967 C C . GLN A 1 242 ? -1.253 -3.341 13.467 1.00 92.25 242 GLN A C 1
ATOM 1969 O O . GLN A 1 242 ? -0.517 -3.949 14.247 1.00 92.25 242 GLN A O 1
ATOM 1974 N N . ARG A 1 243 ? -2.534 -3.665 13.283 1.00 94.31 243 ARG A N 1
ATOM 1975 C CA . ARG A 1 243 ? -3.194 -4.857 13.845 1.00 94.31 243 ARG A CA 1
ATOM 1976 C C . ARG A 1 243 ? -4.038 -5.510 12.754 1.00 94.31 243 ARG A C 1
ATOM 1978 O O . ARG A 1 243 ? -4.580 -4.811 11.909 1.00 94.31 243 ARG A O 1
ATOM 1985 N N . TYR A 1 244 ? -4.130 -6.834 12.764 1.00 94.88 244 TYR A N 1
ATOM 1986 C CA . TYR A 1 244 ? -4.947 -7.583 11.810 1.00 94.88 244 TYR A CA 1
ATOM 1987 C C . TYR A 1 244 ? -6.254 -8.011 12.463 1.00 94.88 244 TYR A C 1
ATOM 1989 O O . TYR A 1 244 ? -6.241 -8.521 13.584 1.00 94.88 244 TYR A O 1
ATOM 1997 N N . LEU A 1 245 ? -7.356 -7.789 11.757 1.00 95.06 245 LEU A N 1
ATOM 1998 C CA . LEU A 1 245 ? -8.723 -8.028 12.198 1.00 95.06 245 LEU A CA 1
ATOM 1999 C C . LEU A 1 245 ? -9.472 -8.869 11.159 1.00 95.06 245 LEU A C 1
ATOM 2001 O O . LEU A 1 245 ? -9.168 -8.797 9.970 1.00 95.06 245 LEU A O 1
ATOM 2005 N N . TYR A 1 246 ? -10.461 -9.636 11.608 1.00 94.19 246 TYR A N 1
ATOM 2006 C CA . TYR A 1 246 ? -11.459 -10.245 10.730 1.00 94.19 246 TYR A CA 1
ATOM 2007 C C . TYR A 1 246 ? -12.608 -9.257 10.533 1.00 94.19 246 TYR A C 1
ATOM 2009 O O . TYR A 1 246 ? -13.259 -8.887 11.516 1.00 94.19 246 TYR A O 1
ATOM 2017 N N . LEU A 1 247 ? -12.868 -8.859 9.287 1.00 93.69 247 LEU A N 1
ATOM 2018 C CA . LEU A 1 247 ? -13.915 -7.897 8.940 1.00 93.69 247 LEU A CA 1
ATOM 2019 C C . LEU A 1 247 ? -15.275 -8.299 9.515 1.00 93.69 247 LEU A C 1
ATOM 2021 O O . LEU A 1 247 ? -15.924 -7.504 10.188 1.00 93.69 247 LEU A O 1
ATOM 2025 N N . GLU A 1 248 ? -15.687 -9.547 9.301 1.00 92.31 248 GLU A N 1
ATOM 2026 C CA . GLU A 1 248 ? -17.009 -10.015 9.729 1.00 92.31 248 GLU A CA 1
ATOM 2027 C C . GLU A 1 248 ? -17.171 -9.991 11.254 1.00 92.31 248 GLU A C 1
ATOM 2029 O O . GLU A 1 248 ? -18.217 -9.591 11.761 1.00 92.31 248 GLU A O 1
ATOM 2034 N N . ARG A 1 249 ? -16.113 -10.311 12.013 1.00 93.75 249 ARG A N 1
ATOM 2035 C CA . ARG A 1 249 ? -16.153 -10.201 13.482 1.00 93.75 249 ARG A CA 1
ATOM 2036 C C . ARG A 1 249 ? -16.226 -8.749 13.933 1.00 93.75 249 ARG A C 1
ATOM 2038 O O . ARG A 1 249 ? -17.000 -8.440 14.833 1.00 93.75 249 ARG A O 1
ATOM 2045 N N . LE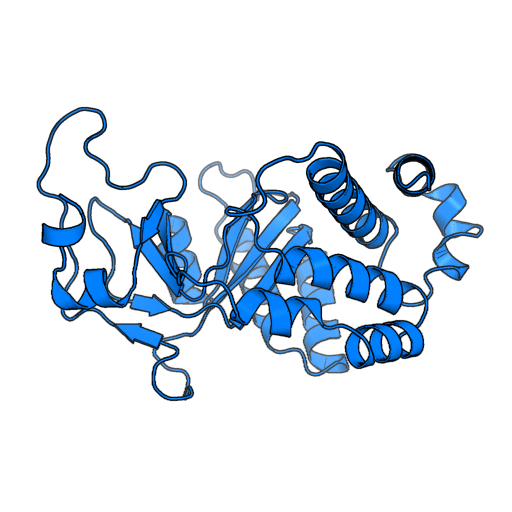U A 1 250 ? -15.465 -7.863 13.288 1.00 94.56 250 LEU A N 1
ATOM 2046 C CA . LEU A 1 250 ? -15.519 -6.429 13.564 1.00 94.56 250 LEU A CA 1
ATOM 2047 C C . LEU A 1 250 ? -16.926 -5.870 13.307 1.00 94.56 250 LEU A C 1
ATOM 2049 O O . LEU A 1 250 ? -17.438 -5.111 14.125 1.00 94.56 250 LEU A O 1
ATOM 2053 N N . MET A 1 251 ? -17.562 -6.289 12.211 1.00 92.56 251 MET A N 1
ATOM 2054 C CA . MET A 1 251 ? -18.908 -5.861 11.826 1.00 92.56 251 MET A CA 1
ATOM 2055 C C . MET A 1 251 ? -19.988 -6.368 12.790 1.00 92.56 251 MET A C 1
ATOM 2057 O O . MET A 1 251 ? -20.920 -5.631 13.094 1.00 92.56 251 MET A O 1
ATOM 2061 N N . GLN A 1 252 ? -19.868 -7.609 13.270 1.00 91.69 252 GLN A N 1
ATOM 2062 C CA . GLN A 1 252 ? -20.872 -8.246 14.130 1.00 91.69 252 GLN A CA 1
ATOM 2063 C C . GLN A 1 252 ? -20.741 -7.865 15.609 1.00 91.69 252 GLN A C 1
ATOM 2065 O O . GLN A 1 252 ? -21.744 -7.720 16.299 1.00 91.69 252 GLN A O 1
ATOM 2070 N N . GLN A 1 253 ? -19.511 -7.753 16.113 1.00 90.44 253 GLN A N 1
ATOM 2071 C CA . GLN A 1 253 ? -19.234 -7.682 17.554 1.00 90.44 253 GLN A CA 1
ATOM 2072 C C . GLN A 1 253 ? -18.704 -6.311 17.995 1.00 90.44 253 GLN A C 1
ATOM 2074 O O . GLN A 1 253 ? -18.655 -6.027 19.193 1.00 90.44 253 GLN A O 1
ATOM 2079 N N . GLY A 1 254 ? -18.293 -5.453 17.055 1.00 90.81 254 GLY A N 1
ATOM 2080 C CA . GLY A 1 254 ? -17.808 -4.107 17.348 1.00 90.81 254 GLY A CA 1
ATOM 2081 C C . GLY A 1 254 ? -16.674 -4.097 18.378 1.00 90.81 254 GLY A C 1
ATOM 2082 O O . GLY A 1 254 ? -15.649 -4.757 18.201 1.00 90.81 254 GLY A O 1
ATOM 2083 N N . ALA A 1 255 ? -16.863 -3.356 19.475 1.00 85.56 255 ALA A N 1
ATOM 2084 C CA . ALA A 1 255 ? -15.870 -3.224 20.544 1.00 85.56 255 ALA A CA 1
ATOM 2085 C C . ALA A 1 255 ? -15.554 -4.554 21.249 1.00 85.56 255 ALA A C 1
ATOM 2087 O O . ALA A 1 255 ? -14.410 -4.769 21.645 1.00 85.56 255 ALA A O 1
ATOM 2088 N N . ALA A 1 256 ? -16.531 -5.463 21.369 1.00 86.62 256 ALA A N 1
ATOM 2089 C CA . ALA A 1 256 ? -16.360 -6.731 22.082 1.00 86.62 256 ALA A CA 1
ATOM 2090 C C . ALA A 1 256 ? -15.339 -7.664 21.410 1.00 86.62 256 ALA A C 1
ATOM 2092 O O . ALA A 1 256 ? -14.735 -8.494 22.075 1.00 86.62 256 ALA A O 1
ATOM 2093 N N . TYR A 1 257 ? -15.104 -7.501 20.105 1.00 90.44 257 TYR A N 1
ATOM 2094 C CA . TYR A 1 257 ? -14.078 -8.251 19.378 1.00 90.44 257 TYR A CA 1
ATOM 2095 C C . TYR A 1 257 ? -12.643 -7.777 19.686 1.00 90.44 257 TYR A C 1
ATOM 2097 O O . TYR A 1 257 ? -11.669 -8.484 19.419 1.00 90.44 257 TYR A O 1
ATOM 2105 N N . LEU A 1 258 ? -12.494 -6.555 20.201 1.00 86.00 258 LEU A N 1
ATOM 2106 C CA . LEU A 1 258 ? -11.201 -5.895 20.386 1.00 86.00 258 LEU A CA 1
ATOM 2107 C C . LEU A 1 258 ? -10.739 -5.846 21.842 1.00 86.00 258 LEU A C 1
ATOM 2109 O O . LEU A 1 258 ? -9.549 -5.577 22.051 1.00 86.00 258 LEU A O 1
ATOM 2113 N N . ALA A 1 259 ? -11.673 -6.067 22.774 1.00 76.69 259 ALA A N 1
ATOM 2114 C CA . ALA A 1 259 ? -11.451 -6.274 24.203 1.00 76.69 259 ALA A CA 1
ATOM 2115 C C . ALA A 1 259 ? -10.738 -7.608 24.462 1.00 76.69 259 ALA A C 1
ATOM 2117 O O . ALA A 1 259 ? -9.843 -7.608 25.334 1.00 76.69 259 ALA A O 1
#

Foldseek 3Di:
DPLVVVLVCLDPVNQVVCVPPVCLQQVPDPDSLLLNVLSVLLVVVVVCVVVVHDCQFAPVVVNVVSVLVNLVSRPPVSSVVCVVPDCVVVVVVPPPDDFQAEKEFEDPVQVVLCQVQQKGKDAFPDGGGHHQWYWYQYPQWTAFKIWGFPDKDWFQFQDLVSLVVLVVCCVVVVPVQSPSVSVSSVVCCVVPDVVNCSDGHIMMMTRTDDPPDPDDPPRIGGAPGIQGQPDDDDPSRLDDGIDGHHPVCCNPPPNNRSD

pLDDT: mean 88.3, std 9.7, range [40.34, 97.75]